Protein AF-A0AAD8CIM0-F1 (afdb_monomer)

Foldseek 3Di:
DADKDFDADLLDGWAFACDQADAPFQPFRWEWGWDDDADDQVVAKDKTWTATDDPNRSRPDTDIKIWHDDPPGHIIIDDDDDPDPRYDTFTDYNVDGDHDDPPPDDPPNDPLLVDAAEDQDLLLALPRFADPPDFADFFQPDAFKYFYQPVHGWDFECDQRDARGSRFGWEKGWPDDADDQNPGFDKTWIATDDDPDSRPFIDIKTWHAYPPGHIMIGDNTGPDTRYDTHIHYDQDQPDDPDDDGDRDRPPPPDDDPDDDDDDDDDDPDPPDDD

Organism: NCBI:txid40147

Radius of gyration: 24.95 Å; Cα contacts (8 Å, |Δi|>4): 609; chains: 1; bounding box: 48×59×65 Å

Nearest PDB structures (foldseek):
  7p6r-assembly2_B  TM=9.379E-01  e=6.256E-15  Homo sapiens
  7p6r-assembly1_A  TM=9.493E-01  e=1.370E-14  Homo sapiens
  7p6t-assembly1_A  TM=8.976E-01  e=8.755E-15  Homo sapiens
  7pfp-assembly1_C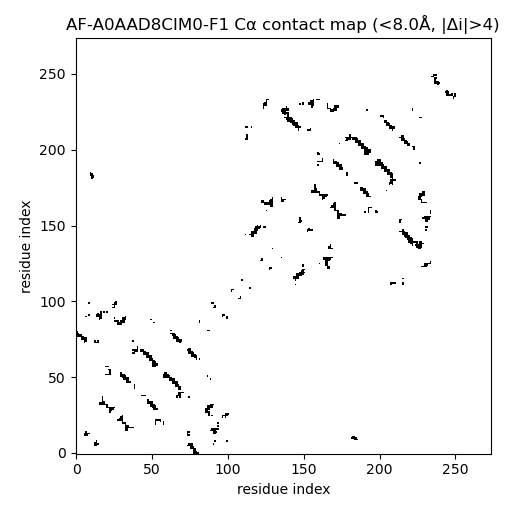  TM=8.134E-01  e=2.015E-13  Homo sapiens
  7q3n-assembly1_U  TM=5.063E-01  e=1.029E-13  Homo sapiens

Secondary structure (DSSP, 8-state):
--S-EE-EETTEE----SS---TT-TTSSEEEEESSPPPPGGG-EEEEEEEEEETTEEEEEEEEEEEEEETTTEEEEEPPPPSSTTEEE--S-TTS------TTS-TT---TTTS-EEE--GGGBTT-BPPTTSPPP--TT-EEEEEEEESEE----SSPPPTTBTTSSEEEEEESPPPPGGG-EEEEEEEEEETTEEEEEEEEEEEEEETTTEEEEEEE--SSSSEEE-BS--------TTT----------SS-------------------

pLDDT: mean 75.52, std 22.25, range [24.67, 98.12]

Mean predicted aligned error: 17.58 Å

Sequence (274 aa):
WSEWMVSLLVNDSVRMPETCVPDYSCGTDATLWITGTHPVETDGIVSRQACAGWNLNCCHSSITVHIKACPGNYHVYKYQGVPWCYHAYCAGTAFHVTDIILCLQSPFCVNPCQQYNVLDEPWRSTDFPIAPSSVPKCDSGLNGWYRFLVNDSVRMPEACVPEYSCGTHAPMWINGTHPLETDGIVSRQSCGKWSSSCCYFTTTVHIKACPGNYHVYKFQGTPGCNLAYCAGTVIQYCCYVAYKCKITFCCCFFSTCGSQFYSGCTDVFLTGIK

Solvent-accessible surface area (backbone atoms only — not comparable to full-atom values): 15820 Å² total; per-residue (Å²): 102,91,57,77,42,68,46,64,55,60,65,42,72,34,47,58,24,61,52,81,54,64,62,66,33,47,85,24,55,21,22,23,21,35,60,57,78,81,63,50,66,89,63,43,76,42,80,35,44,30,20,23,18,50,96,92,34,54,62,70,47,70,45,69,29,37,38,30,30,44,94,87,85,38,55,38,35,35,50,60,75,69,96,46,93,52,48,40,72,40,53,34,50,97,89,58,71,51,70,58,74,78,68,84,84,50,101,81,55,74,55,53,81,82,54,57,45,80,46,52,58,67,45,25,28,52,85,24,67,45,59,96,89,55,84,51,34,58,34,43,78,42,71,49,44,32,30,43,41,52,98,45,88,36,46,61,19,60,54,79,49,62,66,33,14,20,27,6,50,20,18,26,24,33,61,56,79,82,59,50,70,78,62,18,60,36,82,38,48,29,23,17,15,46,89,95,36,57,62,63,42,70,48,72,33,37,36,29,32,31,95,87,86,48,56,30,35,35,42,76,30,42,92,43,77,38,20,23,71,25,30,36,71,74,80,59,74,66,74,55,88,80,94,57,84,56,98,50,88,71,82,78,78,70,90,71,100,62,98,72,92,76,94,81,79,83,84,80,79,82,80,83,79,137

Structure (mmCIF, N/CA/C/O backbone):
data_AF-A0AAD8CIM0-F1
#
_entry.id   AF-A0AAD8CIM0-F1
#
loop_
_atom_site.group_PDB
_atom_site.id
_atom_site.type_symbol
_atom_site.label_atom_id
_atom_site.label_alt_id
_atom_site.label_comp_id
_atom_site.label_asym_id
_atom_site.label_entity_id
_atom_site.label_seq_id
_atom_site.pdbx_PDB_ins_code
_atom_site.Cartn_x
_atom_site.Cartn_y
_atom_site.Cartn_z
_atom_site.occupancy
_atom_site.B_iso_or_equiv
_atom_site.auth_seq_id
_atom_site.auth_comp_id
_atom_site.auth_asym_id
_atom_site.auth_atom_id
_atom_site.pdbx_PDB_model_num
ATOM 1 N N . TRP A 1 1 ? -22.667 11.400 17.114 1.00 49.81 1 TRP A N 1
ATOM 2 C CA . TRP A 1 1 ? -22.018 10.085 17.238 1.00 49.81 1 TRP A CA 1
ATOM 3 C C . TRP A 1 1 ? -22.946 9.172 18.024 1.00 49.81 1 TRP A C 1
ATOM 5 O O . TRP A 1 1 ? -23.109 9.371 19.219 1.00 49.81 1 TRP A O 1
ATOM 15 N N . SER A 1 2 ? -23.665 8.273 17.353 1.00 54.28 2 SER A N 1
ATOM 16 C CA . SER A 1 2 ? -24.662 7.380 17.981 1.00 54.28 2 SER A CA 1
ATOM 17 C C . SER A 1 2 ? -24.424 5.900 17.673 1.00 54.28 2 SER A C 1
ATOM 19 O O . SER A 1 2 ? -25.131 5.046 18.205 1.00 54.28 2 SER A O 1
ATOM 21 N N . GLU A 1 3 ? -23.412 5.600 16.862 1.00 69.50 3 GLU A N 1
ATOM 22 C CA . GLU A 1 3 ? -23.102 4.268 16.348 1.00 69.50 3 GLU A CA 1
ATOM 23 C C . GLU A 1 3 ? -21.803 3.721 16.953 1.00 69.50 3 GLU A C 1
ATOM 25 O O . GLU A 1 3 ? -20.995 4.466 17.515 1.00 69.50 3 GLU A O 1
ATOM 30 N N . TRP A 1 4 ? -21.637 2.402 16.868 1.00 70.69 4 TRP A N 1
ATOM 31 C CA . TRP A 1 4 ? -20.428 1.696 17.285 1.00 70.69 4 TRP A CA 1
ATOM 32 C C . TRP A 1 4 ? -19.425 1.660 16.135 1.00 70.69 4 TRP A C 1
ATOM 34 O O . TRP A 1 4 ? -19.791 1.315 15.015 1.00 70.69 4 TRP A O 1
ATOM 44 N N . MET A 1 5 ? -18.165 1.982 16.411 1.00 68.81 5 MET A N 1
ATOM 45 C CA . MET A 1 5 ? -17.106 2.080 15.406 1.00 68.81 5 MET A CA 1
ATOM 46 C C . MET A 1 5 ? -15.883 1.270 15.824 1.00 68.81 5 MET A C 1
ATOM 48 O O . MET A 1 5 ? -15.561 1.194 17.007 1.00 68.81 5 MET A O 1
ATOM 52 N N . VAL A 1 6 ? -15.180 0.701 14.848 1.00 70.50 6 VAL A N 1
ATOM 53 C CA . VAL A 1 6 ? -13.833 0.147 15.036 1.00 70.50 6 VAL A CA 1
ATOM 54 C C . VAL A 1 6 ? -12.834 1.212 14.601 1.00 70.50 6 VAL A C 1
ATOM 56 O O . VAL A 1 6 ? -12.975 1.778 13.517 1.00 70.50 6 VAL A O 1
ATOM 59 N N . SER A 1 7 ? -11.825 1.476 15.425 1.00 65.62 7 SER A N 1
ATOM 60 C CA . SER A 1 7 ? -10.712 2.342 15.039 1.00 65.62 7 SER A CA 1
ATOM 61 C C . SER A 1 7 ? -9.703 1.522 14.239 1.00 65.62 7 SER A C 1
ATOM 63 O O . SER A 1 7 ? -9.249 0.472 14.690 1.00 65.62 7 SER A O 1
ATOM 65 N N . LEU A 1 8 ? -9.383 1.973 13.027 1.00 54.03 8 LEU A N 1
ATOM 66 C CA . LEU A 1 8 ? -8.511 1.259 12.097 1.00 54.03 8 LEU A CA 1
ATOM 67 C C . LEU A 1 8 ? -7.339 2.154 11.693 1.00 54.03 8 LEU A C 1
ATOM 69 O O . LEU A 1 8 ? -7.549 3.288 11.264 1.00 54.03 8 LEU A O 1
ATOM 73 N N . LEU A 1 9 ? -6.121 1.625 11.769 1.00 52.88 9 LEU A N 1
ATOM 74 C CA . LEU A 1 9 ? -4.936 2.208 11.150 1.00 52.88 9 LEU A CA 1
ATOM 75 C C . LEU A 1 9 ? -4.491 1.225 10.084 1.00 52.88 9 LEU A C 1
ATOM 77 O O . LEU A 1 9 ? -4.158 0.095 10.407 1.00 52.88 9 LEU A O 1
ATOM 81 N N . VAL A 1 10 ? -4.494 1.623 8.810 1.00 53.19 10 VAL A N 1
ATOM 82 C CA . VAL A 1 10 ? -3.937 0.763 7.747 1.00 53.19 10 VAL A CA 1
ATOM 83 C C . VAL A 1 10 ? -4.677 -0.602 7.645 1.00 53.19 10 VAL A C 1
ATOM 85 O O . VAL A 1 10 ? -4.156 -1.549 7.092 1.00 53.19 10 VAL A O 1
ATOM 88 N N . ASN A 1 11 ? -5.946 -0.675 8.073 1.00 45.97 11 ASN A N 1
ATOM 89 C CA . ASN A 1 11 ? -6.793 -1.873 8.287 1.00 45.97 11 ASN A CA 1
ATOM 90 C C . ASN A 1 11 ? -6.407 -2.797 9.459 1.00 45.97 11 ASN A C 1
ATOM 92 O O . ASN A 1 11 ? -7.095 -3.796 9.659 1.00 45.97 11 ASN A O 1
ATOM 96 N N . ASP A 1 12 ? -5.420 -2.442 10.277 1.00 50.75 12 ASP A N 1
ATOM 97 C CA . ASP A 1 12 ? -5.240 -3.056 11.590 1.00 50.75 12 ASP A CA 1
ATOM 98 C C . ASP A 1 12 ? -6.170 -2.387 12.600 1.00 50.75 12 ASP A C 1
ATOM 100 O O . ASP A 1 12 ? -6.306 -1.157 12.630 1.00 50.75 12 ASP A O 1
ATOM 104 N N . SER A 1 13 ? -6.813 -3.185 13.455 1.00 61.34 13 SER A N 1
ATOM 105 C CA . SER A 1 13 ? -7.570 -2.634 14.575 1.00 61.34 13 SER A CA 1
ATOM 106 C C . SER A 1 13 ? -6.620 -1.953 15.547 1.00 61.34 13 SER A C 1
ATOM 108 O O . SER A 1 13 ? -5.798 -2.602 16.197 1.00 61.34 13 SER A O 1
ATOM 110 N N . VAL A 1 14 ? -6.763 -0.641 15.672 1.00 75.12 14 VAL A N 1
ATOM 111 C CA . VAL A 1 14 ? -6.057 0.150 16.671 1.00 75.12 14 VAL A CA 1
ATOM 112 C C . VAL A 1 14 ? -7.003 0.503 17.795 1.00 75.12 14 VAL A C 1
ATOM 114 O O . VAL A 1 14 ? -8.205 0.684 17.614 1.00 75.12 14 VAL A O 1
ATOM 117 N N . ARG A 1 15 ? -6.437 0.602 18.987 1.00 84.38 15 ARG A N 1
ATOM 118 C CA . ARG A 1 15 ? -7.178 0.900 20.202 1.00 84.38 15 ARG A CA 1
ATOM 119 C C . ARG A 1 15 ? -6.839 2.292 20.696 1.00 84.38 15 ARG A C 1
ATOM 121 O O . ARG A 1 15 ? -5.761 2.809 20.401 1.00 84.38 15 ARG A O 1
ATOM 128 N N . MET A 1 16 ? -7.759 2.905 21.433 1.00 86.62 16 MET A N 1
ATOM 129 C CA . MET A 1 16 ? -7.451 4.152 22.126 1.00 86.62 16 MET A CA 1
ATOM 130 C C . MET A 1 16 ? -6.239 3.953 23.053 1.00 86.62 16 MET A C 1
ATOM 132 O O . MET A 1 16 ? -6.042 2.855 23.571 1.00 86.62 16 MET A O 1
ATOM 136 N N . PRO A 1 17 ? -5.412 4.975 23.285 1.00 86.69 17 PRO A N 1
ATOM 137 C CA . PRO A 1 17 ? -4.332 4.860 24.251 1.00 86.69 17 PRO A CA 1
ATOM 138 C C . PRO A 1 17 ? -4.898 4.685 25.670 1.00 86.69 17 PRO A C 1
ATOM 140 O O . PRO A 1 17 ? -5.841 5.368 26.063 1.00 86.69 17 PRO A O 1
ATOM 143 N N . GLU A 1 18 ? -4.315 3.753 26.428 1.00 89.19 18 GLU A N 1
ATOM 144 C CA . GLU A 1 18 ? -4.610 3.494 27.856 1.00 89.19 18 GLU A CA 1
ATOM 145 C C . GLU A 1 18 ? -3.745 4.361 28.787 1.00 89.19 18 GLU A C 1
ATOM 147 O O . GLU A 1 18 ? -3.843 4.285 30.011 1.00 89.19 18 GLU A O 1
ATOM 152 N N . THR A 1 19 ? -2.857 5.163 28.198 1.00 85.50 19 THR A N 1
ATOM 153 C CA . THR A 1 19 ? -1.913 6.043 28.882 1.00 85.50 19 THR A CA 1
ATOM 154 C C . THR A 1 19 ? -2.081 7.468 28.390 1.00 85.50 19 THR A C 1
ATOM 156 O O . THR A 1 19 ? -2.479 7.692 27.248 1.00 85.50 19 THR A O 1
ATOM 159 N N . CYS A 1 20 ? -1.710 8.422 29.241 1.00 84.75 20 CYS A N 1
ATOM 160 C CA . CYS A 1 20 ? -1.706 9.836 28.900 1.00 84.75 20 CYS A CA 1
ATOM 161 C C . CYS A 1 20 ? -0.939 10.102 27.602 1.00 84.75 20 CYS A C 1
ATOM 163 O O . CYS A 1 20 ? 0.189 9.632 27.430 1.00 84.75 20 CYS A O 1
ATOM 165 N N . VAL A 1 21 ? -1.572 10.854 26.704 1.00 80.31 21 VAL A N 1
ATOM 166 C CA . VAL A 1 21 ? -0.981 11.296 25.441 1.00 80.31 21 VAL A CA 1
ATOM 167 C C . VAL A 1 21 ? -0.610 12.773 25.577 1.00 80.31 21 VAL A C 1
ATOM 169 O O . VAL A 1 21 ? -1.430 13.530 26.099 1.00 80.31 21 VAL A O 1
ATOM 172 N N . PRO A 1 22 ? 0.595 13.192 25.148 1.00 75.12 22 PRO A N 1
ATOM 173 C CA . PRO A 1 22 ? 0.985 14.598 25.163 1.00 75.12 22 PRO A CA 1
ATOM 174 C C . PRO A 1 22 ? 0.037 15.488 24.353 1.00 75.12 22 PRO A C 1
ATOM 176 O O . PRO A 1 22 ? -0.514 15.057 23.338 1.00 75.12 22 PRO A O 1
ATOM 179 N N . ASP A 1 23 ? -0.088 16.748 24.771 1.00 73.31 23 ASP A N 1
ATOM 180 C CA . ASP A 1 23 ? -0.780 17.794 24.011 1.00 73.31 23 ASP A CA 1
ATOM 181 C C . ASP A 1 23 ? -0.185 17.912 22.586 1.00 73.31 23 ASP A C 1
ATOM 183 O O . ASP A 1 23 ? 0.981 17.568 22.364 1.00 73.31 23 ASP A O 1
ATOM 187 N N . TYR A 1 24 ? -0.971 18.402 21.621 1.00 71.56 24 TYR A N 1
ATOM 188 C CA . TYR A 1 24 ? -0.575 18.537 20.202 1.00 71.56 24 TYR A CA 1
ATOM 189 C C . TYR A 1 24 ? -0.266 17.215 19.476 1.00 71.56 24 TYR A C 1
ATOM 191 O O . TYR A 1 24 ? 0.561 17.165 18.562 1.00 71.56 24 TYR A O 1
ATOM 199 N N . SER A 1 25 ? -0.931 16.134 19.879 1.00 72.69 25 SER A N 1
ATOM 200 C CA . SER A 1 25 ? -0.815 14.813 19.257 1.00 72.69 25 SER A CA 1
ATOM 201 C C . SER A 1 25 ? -2.062 14.459 18.441 1.00 72.69 25 SER A C 1
ATOM 203 O O . SER A 1 25 ? -3.122 15.057 18.599 1.00 72.69 25 SER A O 1
ATOM 205 N N . CYS A 1 26 ? -1.955 13.454 17.565 1.00 70.94 26 CYS A N 1
ATOM 206 C CA . CYS A 1 26 ? -3.091 12.900 16.811 1.00 70.94 26 CYS A CA 1
ATOM 207 C C . CYS A 1 26 ? -3.882 13.967 16.013 1.00 70.94 26 CYS A C 1
ATOM 209 O O . CYS A 1 26 ? -5.106 13.880 15.898 1.00 70.94 26 CYS A O 1
ATOM 211 N N . GLY A 1 27 ? -3.187 14.989 15.501 1.00 68.25 27 GLY A N 1
ATOM 212 C CA . GLY A 1 27 ? -3.759 16.080 14.711 1.00 68.25 27 GLY A CA 1
ATOM 213 C C . GLY A 1 27 ? -4.645 17.060 15.487 1.00 68.25 27 GLY A C 1
ATOM 214 O O . GLY A 1 27 ? -5.473 17.730 14.870 1.00 68.25 27 GLY A O 1
ATOM 215 N N . THR A 1 28 ? -4.527 17.133 16.818 1.00 69.06 28 THR A N 1
ATOM 216 C CA . THR A 1 28 ? -5.371 17.988 17.668 1.00 69.06 28 THR A CA 1
ATOM 217 C C . THR A 1 28 ? -4.591 18.626 18.819 1.00 69.06 28 THR A C 1
ATOM 219 O O . THR A 1 28 ? -3.577 18.083 19.251 1.00 69.06 28 THR A O 1
ATOM 222 N N . ASP A 1 29 ? -5.076 19.749 19.357 1.00 73.81 29 ASP A N 1
ATOM 223 C CA . ASP A 1 29 ? -4.434 20.415 20.500 1.00 73.81 29 ASP A CA 1
ATOM 224 C C . ASP A 1 29 ? -4.673 19.628 21.798 1.00 73.81 29 ASP A C 1
ATOM 226 O O . ASP A 1 29 ? -3.741 19.402 22.570 1.00 73.81 29 ASP A O 1
ATOM 230 N N . ALA A 1 30 ? -5.910 19.155 22.010 1.00 75.94 30 ALA A N 1
ATOM 231 C CA . ALA A 1 30 ? -6.326 18.409 23.196 1.00 75.94 30 ALA A CA 1
ATOM 232 C C . ALA A 1 30 ? -6.678 16.958 22.838 1.00 75.94 30 ALA A C 1
ATOM 234 O O . ALA A 1 30 ? -7.774 16.634 22.366 1.00 75.94 30 ALA A O 1
ATOM 235 N N . THR A 1 31 ? -5.729 16.057 23.076 1.00 80.00 31 THR A N 1
ATOM 236 C CA . THR A 1 31 ? -5.869 14.644 22.713 1.00 80.00 31 THR A CA 1
ATOM 237 C C . THR A 1 31 ? -6.648 13.858 23.767 1.00 80.00 31 THR A C 1
ATOM 239 O O . THR A 1 31 ? -6.342 13.952 24.957 1.00 80.00 31 THR A O 1
ATOM 242 N N . LEU A 1 32 ? -7.621 13.041 23.339 1.00 85.88 32 LEU A N 1
ATOM 243 C CA . LEU A 1 32 ? -8.367 12.143 24.223 1.00 85.88 32 LEU A CA 1
ATOM 244 C C . LEU A 1 32 ? -7.807 10.713 24.240 1.00 85.88 32 LEU A C 1
ATOM 246 O O . LEU A 1 32 ? -7.661 10.071 23.196 1.00 85.88 32 LEU A O 1
ATOM 250 N N . TRP A 1 33 ? -7.601 10.190 25.450 1.00 88.69 33 TRP A N 1
ATOM 251 C CA . TRP A 1 33 ? -7.155 8.824 25.765 1.00 88.69 33 TRP A CA 1
ATOM 252 C C . TRP A 1 33 ? -8.076 8.189 26.819 1.00 88.69 33 TRP A C 1
ATOM 254 O O . TRP A 1 33 ? -8.755 8.917 27.542 1.00 88.69 33 TRP A O 1
ATOM 264 N N . ILE A 1 34 ? -8.161 6.857 26.916 1.00 92.50 34 ILE A N 1
ATOM 265 C CA . ILE A 1 34 ? -9.070 6.212 27.883 1.00 92.50 34 ILE A CA 1
ATOM 266 C C . ILE A 1 34 ? -8.415 5.999 29.242 1.00 92.50 34 ILE A C 1
ATOM 268 O O . ILE A 1 34 ? -7.280 5.550 29.348 1.00 92.50 34 ILE A O 1
ATOM 272 N N . THR A 1 35 ? -9.179 6.228 30.302 1.00 91.12 35 THR A N 1
ATOM 273 C CA . THR A 1 35 ? -8.770 5.857 31.656 1.00 91.12 35 THR A CA 1
ATOM 274 C C . THR A 1 35 ? -9.050 4.383 31.921 1.00 91.12 35 THR A C 1
ATOM 276 O O . THR A 1 35 ? -10.175 3.900 31.766 1.00 91.12 35 THR A O 1
ATOM 279 N N . GLY A 1 36 ? -8.014 3.669 32.358 1.00 89.31 36 GLY A N 1
ATOM 280 C CA . GLY A 1 36 ? -8.070 2.234 32.613 1.00 89.31 36 GLY A CA 1
ATOM 281 C C . GLY A 1 36 ? -7.819 1.390 31.364 1.00 89.31 36 GLY A C 1
ATOM 282 O O . GLY A 1 36 ? -7.532 1.894 30.282 1.00 89.31 36 GLY A O 1
ATOM 283 N N . THR A 1 37 ? -7.912 0.076 31.536 1.00 91.50 37 THR A N 1
ATOM 284 C CA . THR A 1 37 ? -7.643 -0.883 30.464 1.00 91.50 37 THR A CA 1
ATOM 285 C C . THR A 1 37 ? -8.869 -1.107 29.587 1.00 91.50 37 THR A C 1
ATOM 287 O O . THR A 1 37 ? -10.024 -0.967 30.031 1.00 91.50 37 THR A O 1
ATOM 290 N N . HIS A 1 38 ? -8.607 -1.506 28.344 1.00 91.81 38 HIS A N 1
ATOM 291 C CA . HIS A 1 38 ? -9.627 -2.052 27.460 1.00 91.81 38 HIS A CA 1
ATOM 292 C C . HIS A 1 38 ? -10.279 -3.291 28.094 1.00 91.81 38 HIS A C 1
ATOM 294 O O . HIS A 1 38 ? -9.602 -4.039 28.806 1.00 91.81 38 HIS A O 1
ATOM 300 N N . PRO A 1 39 ? -11.582 -3.512 27.848 1.00 93.31 39 PRO A N 1
ATOM 301 C CA . PRO A 1 39 ? -12.257 -4.728 28.284 1.00 93.31 39 PRO A CA 1
ATOM 302 C C . PRO A 1 39 ? -11.713 -5.962 27.554 1.00 93.31 39 PRO A C 1
ATOM 304 O O . PRO A 1 39 ? -11.189 -5.855 26.438 1.00 93.31 39 PRO A O 1
ATOM 307 N N . VAL A 1 40 ? -11.899 -7.131 28.161 1.00 88.19 40 VAL A N 1
ATOM 308 C CA . VAL A 1 40 ? -11.782 -8.442 27.501 1.00 88.19 40 VAL A CA 1
ATOM 309 C C . VAL A 1 40 ? -13.164 -8.942 27.060 1.00 88.19 40 VAL A C 1
ATOM 311 O O . VAL A 1 40 ? -14.187 -8.380 27.447 1.00 88.19 40 VAL A O 1
ATOM 314 N N . GLU A 1 41 ? -13.230 -9.983 26.223 1.00 83.56 41 GLU A N 1
ATOM 315 C CA . GLU A 1 41 ? -14.492 -10.454 25.610 1.00 83.56 41 GLU A CA 1
ATOM 316 C C . GLU A 1 41 ? -15.592 -10.800 26.632 1.00 83.56 41 GLU A C 1
ATOM 318 O O . GLU A 1 41 ? -16.777 -10.601 26.360 1.00 83.56 41 GLU A O 1
ATOM 323 N N . THR A 1 42 ? -15.213 -11.256 27.829 1.00 90.69 42 THR A N 1
ATOM 324 C CA . THR A 1 42 ? -16.145 -11.602 28.913 1.00 90.69 42 THR A CA 1
ATOM 325 C C . THR A 1 42 ? -16.757 -10.394 29.619 1.00 90.69 42 THR A C 1
ATOM 327 O O . THR A 1 42 ? -17.792 -10.540 30.265 1.00 90.69 42 THR A O 1
ATOM 330 N N . ASP A 1 43 ? -16.157 -9.208 29.498 1.00 90.62 43 ASP A N 1
ATOM 331 C CA . ASP A 1 43 ? -16.604 -8.004 30.212 1.00 90.62 43 ASP A CA 1
ATOM 332 C C . ASP A 1 43 ? -17.836 -7.358 29.558 1.00 90.62 43 ASP A C 1
ATOM 334 O O . ASP A 1 43 ? -18.504 -6.511 30.153 1.00 90.62 43 ASP A O 1
ATOM 338 N N . GLY A 1 44 ? -18.152 -7.740 28.317 1.00 90.19 44 GLY A N 1
ATOM 339 C CA . GLY A 1 44 ? -19.257 -7.163 27.562 1.00 90.19 44 GLY A CA 1
ATOM 340 C C . GLY A 1 44 ? -19.023 -5.690 27.210 1.00 90.19 44 GLY A C 1
ATOM 341 O O . GLY A 1 44 ? -17.984 -5.326 26.658 1.00 90.19 44 GLY A O 1
ATOM 342 N N . ILE A 1 45 ? -20.030 -4.845 27.450 1.00 91.56 45 ILE A N 1
ATOM 343 C CA . ILE A 1 45 ? -19.951 -3.399 27.198 1.00 91.56 45 ILE A CA 1
ATOM 344 C C . ILE A 1 45 ? -19.506 -2.693 28.480 1.00 91.56 45 ILE A C 1
ATOM 346 O O . ILE A 1 45 ? -20.226 -2.706 29.477 1.00 91.56 45 ILE A O 1
ATOM 350 N N . VAL A 1 46 ? -18.365 -2.010 28.420 1.00 94.56 46 VAL A N 1
ATOM 351 C CA . VAL A 1 46 ? -17.788 -1.253 29.536 1.00 94.56 46 VAL A CA 1
ATOM 352 C C . VAL A 1 46 ? -17.769 0.237 29.214 1.00 94.56 46 VAL A C 1
ATOM 354 O O . VAL A 1 46 ? -17.401 0.647 28.116 1.00 94.56 46 VAL A O 1
ATOM 357 N N . SER A 1 47 ? -18.138 1.066 30.188 1.00 95.00 47 SER A N 1
ATOM 358 C CA . SER A 1 47 ? -18.015 2.524 30.097 1.00 95.00 47 SER A CA 1
ATOM 359 C C . SER A 1 47 ? -16.681 2.980 30.688 1.00 95.00 47 SER A C 1
ATOM 361 O O . SER A 1 47 ? -16.344 2.609 31.815 1.00 95.00 47 SER A O 1
ATOM 363 N N . ARG A 1 48 ? -15.933 3.804 29.954 1.00 94.19 48 ARG A N 1
ATOM 364 C CA . ARG A 1 48 ? -14.683 4.442 30.402 1.00 94.19 48 ARG A CA 1
ATOM 365 C C . ARG A 1 48 ? -14.764 5.955 30.224 1.00 94.19 48 ARG A C 1
ATOM 367 O O . ARG A 1 48 ? -15.572 6.444 29.438 1.00 94.19 48 ARG A O 1
ATOM 374 N N . GLN A 1 49 ? -13.917 6.691 30.941 1.00 94.06 49 GLN A N 1
ATOM 375 C CA . GLN A 1 49 ? -13.731 8.119 30.685 1.00 94.06 49 GLN A CA 1
ATOM 376 C C . GLN A 1 49 ? -12.603 8.303 29.677 1.00 94.06 49 GLN A C 1
ATOM 378 O O . GLN A 1 49 ? -11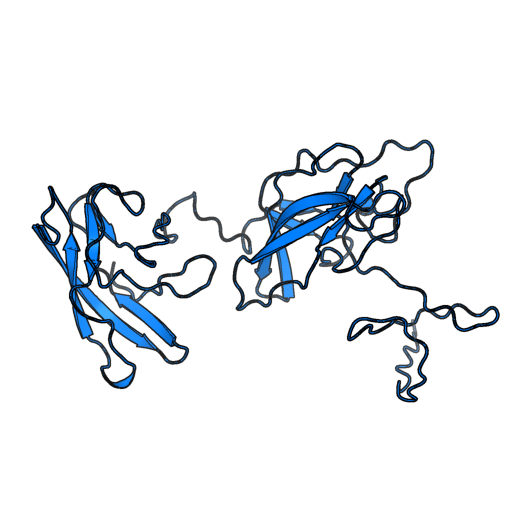.492 7.830 29.915 1.00 94.06 49 GLN A O 1
ATOM 383 N N . ALA A 1 50 ? -12.893 8.983 28.572 1.00 91.56 50 ALA A N 1
ATOM 384 C CA . ALA A 1 50 ? -11.901 9.510 27.655 1.00 91.56 50 ALA A CA 1
ATOM 385 C C . ALA A 1 50 ? -11.469 10.895 28.155 1.00 91.56 50 ALA A C 1
ATOM 387 O O . ALA A 1 50 ? -12.272 11.827 28.164 1.00 91.56 50 ALA A O 1
ATOM 388 N N . CYS A 1 51 ? -10.232 11.000 28.620 1.00 91.06 51 CYS A N 1
ATOM 389 C CA . CYS A 1 51 ? -9.656 12.188 29.234 1.00 91.06 51 CYS A CA 1
ATOM 390 C C . CYS A 1 51 ? -8.911 13.031 28.207 1.00 91.06 51 CYS A C 1
ATOM 392 O O . CYS A 1 51 ? -8.083 12.498 27.474 1.00 91.06 51 CYS A O 1
ATOM 394 N N . ALA A 1 52 ? -9.176 14.334 28.199 1.00 86.00 52 ALA A N 1
ATOM 395 C CA . ALA A 1 52 ? -8.439 15.312 27.414 1.00 86.00 52 ALA A CA 1
ATOM 396 C C . ALA A 1 52 ? -7.287 15.913 28.231 1.00 86.00 52 ALA A C 1
ATOM 398 O O . ALA A 1 52 ? -7.500 16.372 29.363 1.00 86.00 52 ALA A O 1
ATOM 399 N N . GLY A 1 53 ? -6.090 15.915 27.640 1.00 79.44 53 GLY A N 1
ATOM 400 C CA . GLY A 1 53 ? -4.906 16.583 28.181 1.00 79.44 53 GLY A CA 1
ATOM 401 C C . GLY A 1 53 ? -4.955 18.107 28.016 1.00 79.44 53 GLY A C 1
ATOM 402 O O . GLY A 1 53 ? -5.523 18.602 27.041 1.00 79.44 53 GLY A O 1
ATOM 403 N N . TRP A 1 54 ? -4.412 18.848 28.991 1.00 75.44 54 TRP A N 1
ATOM 404 C CA . TRP A 1 54 ? -4.125 20.283 28.863 1.00 75.44 54 TRP A CA 1
ATOM 405 C C . TRP A 1 54 ? -3.052 20.745 29.859 1.00 75.44 54 TRP A C 1
ATOM 407 O O . TRP A 1 54 ? -3.199 20.514 31.062 1.00 75.44 54 TRP A O 1
ATOM 417 N N . ASN A 1 55 ? -2.021 21.470 29.409 1.00 71.81 55 ASN A N 1
ATOM 418 C CA . ASN A 1 55 ? -1.001 22.094 30.274 1.00 71.81 55 ASN A CA 1
ATOM 419 C C . ASN A 1 55 ? -0.402 21.105 31.295 1.00 71.81 55 ASN A C 1
ATOM 421 O O . ASN A 1 55 ? -0.376 21.379 32.496 1.00 71.81 55 ASN A O 1
ATOM 425 N N . LEU A 1 56 ? 0.054 19.937 30.825 1.00 67.94 56 LEU A N 1
ATOM 426 C CA . LEU A 1 56 ? 0.609 18.842 31.647 1.00 67.94 56 LEU A CA 1
ATOM 427 C C . LEU A 1 56 ? -0.401 18.140 32.574 1.00 67.94 56 LEU A C 1
ATOM 429 O O . LEU A 1 56 ? -0.037 17.182 33.259 1.00 67.94 56 LEU A O 1
ATOM 433 N N . ASN A 1 57 ? -1.670 18.555 32.588 1.00 81.75 57 ASN A N 1
ATOM 434 C CA . ASN A 1 57 ? -2.736 17.787 33.215 1.00 81.75 57 ASN A CA 1
ATOM 435 C C . ASN A 1 57 ? -3.288 16.770 32.211 1.00 81.75 57 ASN A C 1
ATOM 437 O O . ASN A 1 57 ? -4.003 17.129 31.283 1.00 81.75 57 ASN A O 1
ATOM 441 N N . CYS A 1 58 ? -2.999 15.492 32.445 1.00 83.44 58 CYS A N 1
ATOM 442 C CA . CYS A 1 58 ? -3.440 14.382 31.601 1.00 83.44 58 CYS A CA 1
ATOM 443 C C . CYS A 1 58 ? -4.963 14.179 31.539 1.00 83.44 58 CYS A C 1
ATOM 445 O O . CYS A 1 58 ? -5.443 13.489 30.643 1.00 83.44 58 CYS A O 1
ATOM 447 N N . CYS A 1 59 ? -5.731 14.716 32.486 1.00 87.88 59 CYS A N 1
ATOM 448 C CA . CYS A 1 59 ? -7.189 14.653 32.454 1.00 87.88 59 CYS A CA 1
ATOM 449 C C . CYS A 1 59 ? -7.777 15.950 33.007 1.00 87.88 59 CYS A C 1
ATOM 451 O O . CYS A 1 59 ? -8.243 16.019 34.145 1.00 87.88 59 CYS A O 1
ATOM 453 N N . HIS A 1 60 ? -7.733 16.999 32.191 1.00 85.75 60 HIS A N 1
ATOM 454 C CA . HIS A 1 60 ? -8.360 18.272 32.529 1.00 85.75 60 HIS A CA 1
ATOM 455 C C . HIS A 1 60 ? -9.884 18.213 32.365 1.00 85.75 60 HIS A C 1
ATOM 457 O O . HIS A 1 60 ? -10.634 18.755 33.174 1.00 85.75 60 HIS A O 1
ATOM 463 N N . SER A 1 61 ? -10.351 17.527 31.323 1.00 86.31 61 SER A N 1
ATOM 464 C CA . SER A 1 61 ? -11.770 17.258 31.095 1.00 86.31 61 SER A CA 1
ATOM 465 C C . SER A 1 61 ? -11.964 15.820 30.630 1.00 86.31 61 SER A C 1
ATOM 467 O O . SER A 1 61 ? -11.010 15.174 30.194 1.00 86.31 61 SER A O 1
ATOM 469 N N . SER A 1 62 ? -13.181 15.289 30.756 1.00 89.75 62 SER A N 1
ATOM 470 C CA . SER A 1 62 ? -13.463 13.921 30.329 1.00 89.75 62 SER A CA 1
ATOM 471 C C . SER A 1 62 ? -14.844 13.758 29.716 1.00 89.75 62 SER A C 1
ATOM 473 O O . SER A 1 62 ? -15.774 14.513 30.002 1.00 89.75 62 SER A O 1
ATOM 475 N N . ILE A 1 63 ? -14.944 12.763 28.841 1.00 89.06 63 ILE A N 1
ATOM 476 C CA . ILE A 1 63 ? -16.160 12.388 28.129 1.00 89.06 63 ILE A CA 1
ATOM 477 C C . ILE A 1 63 ? -16.332 10.880 28.261 1.00 89.06 63 ILE A C 1
ATOM 479 O O . ILE A 1 63 ? -15.381 10.118 28.085 1.00 89.06 63 ILE A O 1
ATOM 483 N N . THR A 1 64 ? -17.550 10.424 28.538 1.00 91.25 64 THR A N 1
ATOM 484 C CA . THR A 1 64 ? -17.809 8.987 28.660 1.00 91.25 64 THR A CA 1
ATOM 485 C C . THR A 1 64 ? -17.825 8.324 27.285 1.00 91.25 64 THR A C 1
ATOM 487 O O . THR A 1 64 ? -18.510 8.774 26.369 1.00 91.25 64 THR A O 1
ATOM 490 N N . VAL A 1 65 ? -17.098 7.220 27.153 1.00 90.94 65 VAL A N 1
ATOM 491 C CA . VAL A 1 65 ? -17.086 6.358 25.967 1.00 90.94 65 VAL A CA 1
ATOM 492 C C . VAL A 1 65 ? -17.493 4.945 26.363 1.00 90.94 65 VAL A C 1
ATOM 494 O O . VAL A 1 65 ? -17.168 4.486 27.459 1.00 90.94 65 VAL A O 1
ATOM 497 N N . HIS A 1 66 ? -18.198 4.241 25.479 1.00 88.31 66 HIS A N 1
ATOM 498 C CA . HIS A 1 66 ? -18.494 2.821 25.685 1.00 88.31 66 HIS A CA 1
ATOM 499 C C . HIS A 1 66 ? -17.598 1.971 24.796 1.00 88.31 66 HIS A C 1
ATOM 501 O O . HIS A 1 66 ? -17.404 2.303 23.630 1.00 88.31 66 HIS A O 1
ATOM 507 N N . ILE A 1 67 ? -17.066 0.886 25.343 1.00 92.31 67 ILE A N 1
ATOM 508 C CA . ILE A 1 67 ? -16.083 0.017 24.700 1.00 92.31 67 ILE A CA 1
ATOM 509 C C . ILE A 1 67 ? -16.555 -1.425 24.850 1.00 92.31 67 ILE A C 1
ATOM 511 O O . ILE A 1 67 ? -17.024 -1.816 25.919 1.00 92.31 67 ILE A O 1
ATOM 515 N N . LYS A 1 68 ? -16.418 -2.223 23.797 1.00 86.88 68 LYS A N 1
ATOM 516 C CA . LYS A 1 68 ? -16.658 -3.667 23.837 1.00 86.88 68 LYS A CA 1
ATOM 517 C C . LYS A 1 68 ? -15.537 -4.392 23.101 1.00 86.88 68 LYS A C 1
ATOM 519 O O . LYS A 1 68 ? -15.131 -3.958 22.025 1.00 86.88 68 LYS A O 1
ATOM 524 N N . ALA A 1 69 ? -15.053 -5.482 23.686 1.00 83.50 69 ALA A N 1
ATOM 525 C CA . ALA A 1 69 ? -14.137 -6.403 23.024 1.00 83.50 69 ALA A CA 1
ATOM 526 C C . ALA A 1 69 ? -14.912 -7.389 22.142 1.00 83.50 69 ALA A C 1
ATOM 528 O O . ALA A 1 69 ? -15.998 -7.850 22.512 1.00 83.50 69 ALA A O 1
ATOM 529 N N . CYS A 1 70 ? -14.356 -7.693 20.974 1.00 71.12 70 CYS A N 1
ATOM 530 C CA . CYS A 1 70 ? -14.953 -8.579 19.986 1.00 71.12 70 CYS A CA 1
ATOM 531 C C . CYS A 1 70 ? -14.029 -9.769 19.673 1.00 71.12 70 CYS A C 1
ATOM 533 O O . CYS A 1 70 ? -12.805 -9.599 19.676 1.00 71.12 70 CYS A O 1
ATOM 535 N N . PRO A 1 71 ? -14.607 -10.938 19.326 1.00 71.06 71 PRO A N 1
ATOM 536 C CA . PRO A 1 71 ? -13.849 -12.075 18.814 1.00 71.06 71 PRO A CA 1
ATOM 537 C C . PRO A 1 71 ? -13.004 -11.671 17.609 1.00 71.06 71 PRO A C 1
ATOM 539 O O . PRO A 1 71 ? -13.517 -11.046 16.684 1.00 71.06 71 PRO A O 1
ATOM 542 N N . GLY A 1 72 ? -11.722 -12.035 17.610 1.00 63.56 72 GLY A N 1
ATOM 543 C CA . GLY A 1 72 ? -10.763 -11.581 16.594 1.00 63.56 72 GLY A CA 1
ATOM 544 C C . GLY A 1 72 ? -9.832 -10.460 17.062 1.00 63.56 72 GLY A C 1
ATOM 545 O O . GLY A 1 72 ? -9.189 -9.832 16.228 1.00 63.56 72 GLY A O 1
ATOM 546 N N . ASN A 1 73 ? -9.730 -10.237 18.380 1.00 72.00 73 ASN A N 1
ATOM 547 C CA . ASN A 1 73 ? -8.752 -9.344 19.015 1.00 72.00 73 ASN A CA 1
ATOM 548 C C . ASN A 1 73 ? -8.873 -7.864 18.596 1.00 72.00 73 ASN A C 1
ATOM 550 O O . ASN A 1 73 ? -7.870 -7.193 18.358 1.00 72.00 73 ASN A O 1
ATOM 554 N N . TYR A 1 74 ? -10.104 -7.347 18.529 1.00 77.62 74 TYR A N 1
ATOM 555 C CA . TYR A 1 74 ? -10.372 -5.930 18.263 1.00 77.62 74 TYR A CA 1
ATOM 556 C C . TYR A 1 74 ? -11.434 -5.352 19.206 1.00 77.62 74 TYR A C 1
ATOM 558 O O . TYR A 1 74 ? -12.209 -6.079 19.836 1.00 77.62 74 TYR A O 1
ATOM 566 N N . HIS A 1 75 ? -11.492 -4.020 19.281 1.00 81.38 75 HIS A N 1
ATOM 567 C CA . HIS A 1 75 ? -12.445 -3.284 20.114 1.00 81.38 75 HIS A CA 1
ATOM 568 C C . HIS A 1 75 ? -13.353 -2.396 19.269 1.00 81.38 75 HIS A C 1
ATOM 570 O O . HIS A 1 75 ? -12.921 -1.776 18.296 1.00 81.38 75 HIS A O 1
ATOM 576 N N . VAL A 1 76 ? -14.618 -2.311 19.675 1.00 81.75 76 VAL A N 1
ATOM 577 C CA . VAL A 1 76 ? -15.584 -1.341 19.151 1.00 81.75 76 VAL A CA 1
ATOM 578 C C . VAL A 1 76 ? -15.860 -0.267 20.195 1.00 81.75 76 VAL A C 1
ATOM 580 O O . VAL A 1 76 ? -15.961 -0.557 21.389 1.00 81.75 76 VAL A O 1
ATOM 583 N N . TYR A 1 77 ? -16.029 0.968 19.735 1.00 83.75 77 TYR A N 1
ATOM 584 C CA . TYR A 1 77 ? -16.241 2.148 20.560 1.00 83.75 77 TYR A CA 1
ATOM 585 C C . TYR A 1 77 ? -17.528 2.860 20.167 1.00 83.75 77 TYR A C 1
ATOM 587 O O . TYR A 1 77 ? -17.808 3.070 18.989 1.00 83.75 77 TYR A O 1
ATOM 595 N N . LYS A 1 78 ? -18.288 3.300 21.162 1.00 82.56 78 LYS A N 1
ATOM 596 C CA . LYS A 1 78 ? -19.383 4.250 20.991 1.00 82.56 78 LYS A CA 1
ATOM 597 C C . LYS A 1 78 ? -18.935 5.592 21.554 1.00 82.56 78 LYS A C 1
ATOM 599 O O . LYS A 1 78 ? -18.980 5.804 22.769 1.00 82.56 78 LYS A O 1
ATOM 604 N N . TYR A 1 79 ? -18.458 6.463 20.668 1.00 83.56 79 TYR A N 1
ATOM 605 C CA . TYR A 1 79 ? -17.997 7.803 21.029 1.00 83.56 79 TYR A CA 1
ATOM 606 C C . TYR A 1 79 ? -19.160 8.763 21.256 1.00 83.56 79 TYR A C 1
ATOM 608 O O . TYR A 1 79 ? -20.237 8.618 20.674 1.00 83.56 79 TYR A O 1
ATOM 616 N N . GLN A 1 80 ? -18.911 9.772 22.084 1.00 81.88 80 GLN A N 1
ATOM 617 C CA . GLN A 1 80 ? -19.805 10.908 22.258 1.00 81.88 80 GLN A CA 1
ATOM 618 C C . GLN A 1 80 ? -19.268 12.105 21.468 1.00 81.88 80 GLN A C 1
ATOM 620 O O . GLN A 1 80 ? -18.097 12.161 21.103 1.00 81.88 80 GLN A O 1
ATOM 625 N N . GLY A 1 81 ? -20.145 13.057 21.149 1.00 74.06 81 GLY A N 1
ATOM 626 C CA . GLY A 1 81 ? -19.706 14.300 20.520 1.00 74.06 81 GLY A CA 1
ATOM 627 C C . GLY A 1 81 ? -18.806 15.083 21.468 1.00 74.06 81 GLY A C 1
ATOM 628 O O . GLY A 1 81 ? -19.185 15.325 22.612 1.00 74.06 81 GLY A O 1
ATOM 629 N N . VAL A 1 82 ? -17.630 15.479 20.985 1.00 70.75 82 VAL A N 1
ATOM 630 C CA . VAL A 1 82 ? -16.741 16.381 21.718 1.00 70.75 82 VAL A CA 1
ATOM 631 C C . VAL A 1 82 ? -17.322 17.806 21.687 1.00 70.75 82 VAL A C 1
ATOM 633 O O . VAL A 1 82 ? -17.716 18.266 20.615 1.00 70.75 82 VAL A O 1
ATOM 636 N N . PRO A 1 83 ? -17.411 18.522 22.827 1.00 66.44 83 PRO A N 1
ATOM 637 C CA . PRO A 1 83 ? -17.985 19.874 22.866 1.00 66.44 83 PRO A CA 1
ATOM 638 C C . PRO A 1 83 ? -17.127 20.949 22.184 1.00 66.44 83 PRO A C 1
ATOM 640 O O . PRO A 1 83 ? -17.607 22.045 21.911 1.00 66.44 83 PRO A O 1
ATOM 643 N N . TRP A 1 84 ? -15.851 20.653 21.939 1.00 73.50 84 TRP A N 1
ATOM 644 C CA . TRP A 1 84 ? -14.834 21.622 21.546 1.00 73.50 84 TRP A CA 1
ATOM 645 C C . TRP A 1 84 ? -14.143 21.177 20.255 1.00 73.50 84 TRP A C 1
ATOM 647 O O . TRP A 1 84 ? -13.823 20.002 20.098 1.00 73.50 84 TRP A O 1
ATOM 657 N N . CYS A 1 85 ? -13.879 22.117 19.345 1.00 66.81 85 CYS A N 1
ATOM 658 C CA . CYS A 1 85 ? -13.319 21.824 18.020 1.00 66.81 85 CYS A CA 1
ATOM 659 C C . CYS A 1 85 ? -11.845 21.387 18.033 1.00 66.81 85 CYS A C 1
ATOM 661 O O . CYS A 1 85 ? -11.400 20.739 17.094 1.00 66.81 85 CYS A O 1
ATOM 663 N N . TYR A 1 86 ? -11.107 21.718 19.091 1.00 69.69 86 TYR A N 1
ATOM 664 C CA . TYR A 1 86 ? -9.692 21.379 19.271 1.00 69.69 86 TYR A CA 1
ATOM 665 C C . TYR A 1 86 ? -9.483 20.091 20.088 1.00 69.69 86 TYR A C 1
ATOM 667 O O . TYR A 1 86 ? -8.400 19.864 20.614 1.00 69.69 86 TYR A O 1
ATOM 675 N N . HIS A 1 87 ? -10.533 19.278 20.238 1.00 73.88 87 HIS A N 1
ATOM 676 C CA . HIS A 1 87 ? -10.498 17.996 20.935 1.00 73.88 87 HIS A CA 1
ATOM 677 C C . HIS A 1 87 ? -10.710 16.843 19.950 1.00 73.88 87 HIS A C 1
ATOM 679 O O . HIS A 1 87 ? -11.659 16.875 19.165 1.00 73.88 87 HIS A O 1
ATOM 685 N N . ALA A 1 88 ? -9.896 15.788 20.031 1.00 79.88 88 ALA A N 1
ATOM 686 C CA . ALA A 1 88 ? -10.084 14.585 19.216 1.00 79.88 88 ALA A CA 1
ATOM 687 C C . ALA A 1 88 ? -9.699 13.293 19.950 1.00 79.88 88 ALA A C 1
ATOM 689 O O . ALA A 1 88 ? -8.765 13.256 20.750 1.00 79.88 88 ALA A O 1
ATOM 690 N N . TYR A 1 89 ? -10.429 12.212 19.659 1.00 83.38 89 TYR A N 1
ATOM 691 C CA . TYR A 1 89 ? -10.088 10.866 20.119 1.00 83.38 89 TYR A CA 1
ATOM 692 C C . TYR A 1 89 ? -8.848 10.357 19.395 1.00 83.38 89 TYR A C 1
ATOM 694 O O . TYR A 1 89 ? -8.816 10.354 18.168 1.00 83.38 89 TYR A O 1
ATOM 702 N N . CYS A 1 90 ? -7.862 9.878 20.150 1.00 78.38 90 CYS A N 1
ATOM 703 C CA . CYS A 1 90 ? -6.694 9.233 19.570 1.00 78.38 90 CYS A CA 1
ATOM 704 C C . CYS A 1 90 ? -6.844 7.712 19.550 1.00 78.38 90 CYS A C 1
ATOM 706 O O . CYS A 1 90 ? -7.480 7.130 20.430 1.00 78.38 90 CYS A O 1
ATOM 708 N N . ALA A 1 91 ? -6.220 7.058 18.575 1.00 77.62 91 ALA A N 1
ATOM 709 C CA . ALA A 1 91 ? -6.067 5.610 18.537 1.00 77.62 91 ALA A CA 1
ATOM 710 C C . ALA A 1 91 ? -4.673 5.246 18.007 1.00 77.62 91 ALA A C 1
ATOM 712 O O . ALA A 1 91 ? -4.180 5.877 17.076 1.00 77.62 91 ALA A O 1
ATOM 713 N N . GLY A 1 92 ? -4.031 4.253 18.624 1.00 69.44 92 GLY A N 1
ATOM 714 C CA . GLY A 1 92 ? -2.638 3.879 18.363 1.00 69.44 92 GLY A CA 1
ATOM 715 C C . GLY A 1 92 ? -1.842 3.636 19.649 1.00 69.44 92 GLY A C 1
ATOM 716 O O . GLY A 1 92 ? -2.361 3.756 20.759 1.00 69.44 92 GLY A O 1
ATOM 717 N N . THR A 1 93 ? -0.567 3.263 19.512 1.00 56.28 93 THR A N 1
ATOM 718 C CA . THR A 1 93 ? 0.347 3.104 20.654 1.00 56.28 93 THR A CA 1
ATOM 719 C C . THR A 1 93 ? 1.106 4.403 20.922 1.00 56.28 93 THR A C 1
ATOM 721 O O . THR A 1 93 ? 1.404 5.158 20.001 1.00 56.28 93 THR A O 1
ATOM 724 N N . ALA A 1 94 ? 1.472 4.652 22.185 1.00 46.44 94 ALA A N 1
ATOM 725 C CA . ALA A 1 94 ? 2.154 5.876 22.625 1.00 46.44 94 ALA A CA 1
ATOM 726 C C . ALA A 1 94 ? 3.518 6.153 21.940 1.00 46.44 94 ALA A C 1
ATOM 728 O O . ALA A 1 94 ? 4.039 7.255 22.055 1.00 46.44 94 ALA A O 1
ATOM 729 N N . PHE A 1 95 ? 4.084 5.173 21.220 1.00 39.91 95 PHE A N 1
ATOM 730 C CA . PHE A 1 95 ? 5.334 5.284 20.449 1.00 39.91 95 PHE A CA 1
ATOM 731 C C . PHE A 1 95 ? 5.126 5.417 18.927 1.00 39.91 95 PHE A C 1
ATOM 733 O O . PHE A 1 95 ? 6.070 5.724 18.205 1.00 39.91 95 PHE A O 1
ATOM 740 N N . HIS A 1 96 ? 3.898 5.218 18.439 1.00 45.44 96 HIS A N 1
ATOM 741 C CA . HIS A 1 96 ? 3.502 5.341 17.032 1.00 45.44 96 HIS A CA 1
ATOM 742 C C . HIS A 1 96 ? 2.198 6.133 16.927 1.00 45.44 96 HIS A C 1
ATOM 744 O O . HIS A 1 96 ? 1.202 5.683 16.357 1.00 45.44 96 HIS A O 1
ATOM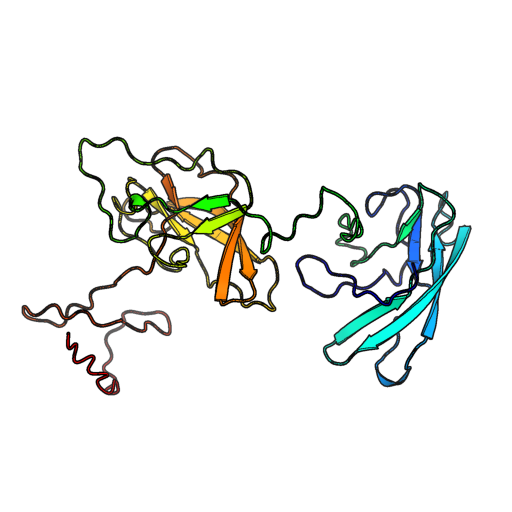 750 N N . VAL A 1 97 ? 2.199 7.320 17.526 1.00 41.00 97 VAL A N 1
ATOM 751 C CA . VAL A 1 97 ? 1.077 8.246 17.444 1.00 41.00 97 VAL A CA 1
ATOM 752 C C . VAL A 1 97 ? 1.092 8.862 16.046 1.00 41.00 97 VAL A C 1
ATOM 754 O O . VAL A 1 97 ? 1.933 9.701 15.740 1.00 41.00 97 VAL A O 1
ATOM 757 N N . THR A 1 98 ? 0.213 8.382 15.169 1.00 46.31 98 THR A N 1
ATOM 758 C CA . THR A 1 98 ? 0.020 8.932 13.821 1.00 46.31 98 THR A CA 1
ATOM 759 C C . THR A 1 98 ? -1.414 9.417 13.686 1.00 46.31 98 THR A C 1
ATOM 761 O O . THR A 1 98 ? -2.324 8.858 14.298 1.00 46.31 98 THR A O 1
ATOM 764 N N . ASP A 1 99 ? -1.598 10.506 12.945 1.00 35.69 99 ASP A N 1
ATOM 765 C CA . ASP A 1 99 ? -2.871 11.214 12.826 1.00 35.69 99 ASP A CA 1
ATOM 766 C C . ASP A 1 99 ? -3.978 10.289 12.293 1.00 35.69 99 ASP A C 1
ATOM 768 O O . ASP A 1 99 ? -3.926 9.833 11.150 1.00 35.69 99 ASP A O 1
ATOM 772 N N . ILE A 1 100 ? -5.010 10.027 13.104 1.00 47.03 100 ILE A N 1
ATOM 773 C CA . ILE A 1 100 ? -6.251 9.394 12.642 1.00 47.03 100 ILE A CA 1
ATOM 774 C C . ILE A 1 100 ? -7.359 10.438 12.700 1.00 47.03 100 ILE A C 1
ATOM 776 O O . ILE A 1 100 ? -7.965 10.697 13.737 1.00 47.03 100 ILE A O 1
ATOM 780 N N . ILE A 1 101 ? -7.643 11.014 11.535 1.00 43.72 101 ILE A N 1
ATOM 781 C CA . ILE A 1 101 ? -8.889 11.724 11.268 1.00 43.72 101 ILE A CA 1
ATOM 782 C C . ILE A 1 101 ? -9.956 10.666 10.977 1.00 43.72 101 ILE A C 1
ATOM 784 O O . ILE A 1 101 ? -9.783 9.800 10.123 1.00 43.72 101 ILE A O 1
ATOM 788 N N . LEU A 1 102 ? -11.072 10.742 11.700 1.00 42.69 102 LEU A N 1
ATOM 789 C CA . LEU A 1 102 ? -12.240 9.875 11.545 1.00 42.69 102 LEU A CA 1
ATOM 790 C C . LEU A 1 102 ? -12.772 9.943 10.098 1.00 42.69 102 LEU A C 1
ATOM 792 O O . LEU A 1 102 ? -13.407 10.914 9.686 1.00 42.69 102 LEU A O 1
ATOM 796 N N . CYS A 1 103 ? -12.504 8.898 9.315 1.00 43.28 103 CYS A N 1
ATOM 797 C CA . CYS A 1 103 ? -12.789 8.809 7.880 1.00 43.28 103 CYS A CA 1
ATOM 798 C C . CYS A 1 103 ? -14.259 8.505 7.538 1.00 43.28 103 CYS A C 1
ATOM 800 O O . CYS A 1 103 ? -14.525 7.647 6.699 1.00 43.28 103 CYS A O 1
ATOM 802 N N . LEU A 1 104 ? -15.230 9.173 8.163 1.00 39.69 104 LEU A N 1
ATOM 803 C CA . LEU A 1 104 ? -16.636 8.998 7.768 1.00 39.69 104 LEU A CA 1
ATOM 804 C C . LEU A 1 104 ? -17.303 10.250 7.194 1.00 39.69 104 LEU A C 1
ATOM 806 O O . LEU A 1 104 ? -18.351 10.106 6.575 1.00 39.69 104 LEU A O 1
ATOM 810 N N . GLN A 1 105 ? -16.705 11.446 7.293 1.00 36.34 105 GLN A N 1
ATOM 811 C CA . GLN A 1 105 ? -17.264 12.666 6.673 1.00 36.34 105 GLN A CA 1
ATOM 812 C C . GLN A 1 105 ? -16.208 13.695 6.212 1.00 36.34 105 GLN A C 1
ATOM 814 O O . GLN A 1 105 ? -16.492 14.888 6.156 1.00 36.34 105 GLN A O 1
ATOM 819 N N . SER A 1 106 ? -14.988 13.264 5.868 1.00 34.28 106 SER A N 1
ATOM 820 C CA . SER A 1 106 ? -13.954 14.159 5.322 1.00 34.28 106 SER A CA 1
ATOM 821 C C . SER A 1 106 ? -13.659 13.829 3.852 1.00 34.28 106 SER A C 1
ATOM 823 O O . SER A 1 106 ? -13.385 12.663 3.558 1.00 34.28 106 SER A O 1
ATOM 825 N N . PRO A 1 107 ? -13.628 14.816 2.931 1.00 38.09 107 PRO A N 1
ATOM 826 C CA . PRO A 1 107 ? -13.239 14.612 1.528 1.00 38.09 107 PRO A CA 1
ATOM 827 C C . PRO A 1 107 ? -11.767 14.184 1.339 1.00 38.09 107 PRO A C 1
ATOM 829 O O . PRO A 1 107 ? -11.309 14.038 0.209 1.00 38.09 107 PRO A O 1
ATOM 832 N N . PHE A 1 108 ? -11.024 13.955 2.428 1.00 38.19 108 PHE A N 1
ATOM 833 C CA . PHE A 1 108 ? -9.601 13.605 2.424 1.00 38.19 108 PHE A CA 1
ATOM 834 C C . PHE A 1 108 ? -9.2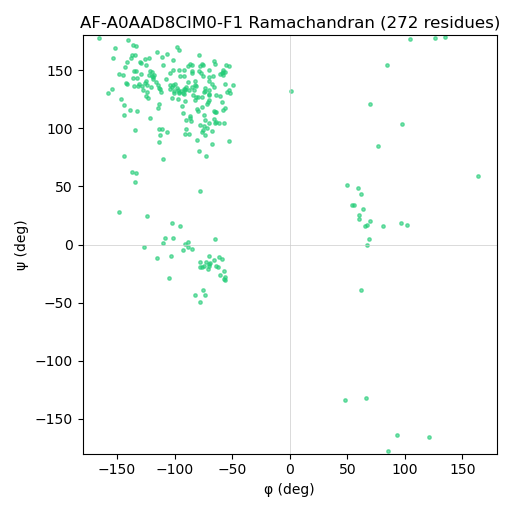93 12.156 2.840 1.00 38.19 108 PHE A C 1
ATOM 836 O O . PHE A 1 108 ? -8.133 11.753 2.834 1.00 38.19 108 PHE A O 1
ATOM 843 N N . CYS A 1 109 ? -10.308 11.344 3.143 1.00 47.81 109 CYS A N 1
ATOM 844 C CA . CYS A 1 109 ? -10.150 9.922 3.455 1.00 47.81 109 CYS A CA 1
ATOM 845 C C . CYS A 1 109 ? -10.716 9.043 2.341 1.00 47.81 109 CYS A C 1
ATOM 847 O O . CYS A 1 109 ? -11.789 8.451 2.458 1.00 47.81 109 CYS A O 1
ATOM 849 N N . VAL A 1 110 ? -10.003 8.976 1.227 1.00 59.12 110 VAL A N 1
ATOM 850 C CA . VAL A 1 110 ? -10.443 8.185 0.084 1.00 59.12 110 VAL A CA 1
ATOM 851 C C . VAL A 1 110 ? -10.091 6.715 0.316 1.00 59.12 110 VAL A C 1
ATOM 853 O O . VAL A 1 110 ? -8.912 6.367 0.387 1.00 59.12 110 VAL A O 1
ATOM 856 N N . ASN A 1 111 ? -11.098 5.839 0.414 1.00 73.44 111 ASN A N 1
ATOM 857 C CA . ASN A 1 111 ? -10.873 4.396 0.364 1.00 73.44 111 ASN A CA 1
ATOM 858 C C . ASN A 1 111 ? -10.308 4.046 -1.024 1.00 73.44 111 ASN A C 1
ATOM 860 O O . ASN A 1 111 ? -11.032 4.173 -2.017 1.00 73.44 111 ASN A O 1
ATOM 864 N N . PRO A 1 112 ? -9.054 3.573 -1.127 1.00 79.19 112 PRO A N 1
ATOM 865 C CA . PRO A 1 112 ? -8.428 3.349 -2.422 1.00 79.19 112 PRO A CA 1
ATOM 866 C C . PRO A 1 112 ? -9.038 2.164 -3.172 1.00 79.19 112 PRO A C 1
ATOM 868 O O . PRO A 1 112 ? -8.760 2.001 -4.349 1.00 79.19 112 PRO A O 1
ATOM 871 N N . CYS A 1 113 ? -9.894 1.358 -2.532 1.00 81.88 113 CYS A N 1
ATOM 872 C CA . CYS A 1 113 ? -10.700 0.351 -3.219 1.00 81.88 113 CYS A CA 1
ATOM 873 C C . CYS A 1 113 ? -11.918 0.945 -3.935 1.00 81.88 113 CYS A C 1
ATOM 875 O O . CYS A 1 113 ? -12.465 0.292 -4.815 1.00 81.88 113 CYS A O 1
ATOM 877 N N . GLN A 1 114 ? -12.355 2.153 -3.574 1.00 82.31 114 GLN A N 1
ATOM 878 C CA . GLN A 1 114 ? -13.526 2.812 -4.165 1.00 82.31 114 GLN A CA 1
ATOM 879 C C . GLN A 1 114 ? -13.140 3.930 -5.131 1.00 82.31 114 GLN A C 1
ATOM 881 O O . GLN A 1 114 ? -13.874 4.195 -6.077 1.00 82.31 114 GLN A O 1
ATOM 886 N N . GLN A 1 115 ? -11.994 4.572 -4.913 1.00 82.56 115 GLN A N 1
ATOM 887 C CA . GLN A 1 115 ? -11.511 5.641 -5.775 1.00 82.56 115 GLN A CA 1
ATOM 888 C C . GLN A 1 115 ? -10.007 5.490 -5.995 1.00 82.56 115 GLN A C 1
ATOM 890 O O . GLN A 1 115 ? -9.188 5.582 -5.081 1.00 82.56 115 GLN A O 1
ATOM 895 N N . TYR A 1 116 ? -9.680 5.243 -7.255 1.00 90.56 116 TYR A N 1
ATOM 896 C CA . TYR A 1 116 ? -8.353 4.988 -7.785 1.00 90.56 116 TYR A CA 1
ATOM 897 C C . TYR A 1 116 ? -8.335 5.407 -9.255 1.00 90.56 116 TYR A C 1
ATOM 899 O O . TYR A 1 116 ? -9.377 5.507 -9.902 1.00 90.56 116 TYR A O 1
ATOM 907 N N . ASN A 1 117 ? -7.141 5.623 -9.785 1.00 95.62 117 ASN A N 1
ATOM 908 C CA . ASN A 1 117 ? -6.919 5.803 -11.210 1.00 95.62 117 ASN A CA 1
ATOM 909 C C . ASN A 1 117 ? -6.725 4.440 -11.886 1.00 95.62 117 ASN A C 1
ATOM 911 O O . ASN A 1 117 ? -6.310 3.467 -11.255 1.00 95.62 117 ASN A O 1
ATOM 915 N N . VAL A 1 118 ? -7.009 4.359 -13.179 1.00 96.56 118 VAL A N 1
ATOM 916 C CA . VAL A 1 118 ? -6.849 3.122 -13.949 1.00 96.56 118 VAL A CA 1
ATOM 917 C C . VAL A 1 118 ? -5.562 3.184 -14.766 1.00 96.56 118 VAL A C 1
ATOM 919 O O . VAL A 1 118 ? -5.248 4.220 -15.344 1.00 96.56 118 VAL A O 1
ATOM 922 N N . LEU A 1 119 ? -4.831 2.070 -14.782 1.00 97.06 119 LEU A N 1
ATOM 923 C CA . LEU A 1 119 ? -3.718 1.797 -15.688 1.00 97.06 119 LEU A CA 1
ATOM 924 C C . LEU A 1 119 ? -4.136 0.653 -16.618 1.00 97.06 119 LEU A C 1
ATOM 926 O O . LEU A 1 119 ? -4.050 -0.521 -16.247 1.00 97.06 119 LEU A O 1
ATOM 930 N N . ASP A 1 120 ? -4.653 0.997 -17.789 1.00 95.69 120 ASP A N 1
ATOM 931 C CA . ASP A 1 120 ? -5.198 0.073 -18.791 1.00 95.69 120 ASP A CA 1
ATOM 932 C C . ASP A 1 120 ? -4.309 -0.059 -20.033 1.00 95.69 120 ASP A C 1
ATOM 934 O O . ASP A 1 120 ? -4.661 -0.738 -21.000 1.00 95.69 120 ASP A O 1
ATOM 938 N N . GLU A 1 121 ? -3.131 0.561 -20.025 1.00 95.12 121 GLU A N 1
ATOM 939 C CA . GLU A 1 121 ? -2.303 0.616 -21.213 1.00 95.12 121 GLU A CA 1
ATOM 940 C C . GLU A 1 121 ? -1.688 -0.764 -21.534 1.00 95.12 121 GLU A C 1
ATOM 942 O O . GLU A 1 121 ? -0.920 -1.301 -20.728 1.00 95.12 121 GLU A O 1
ATOM 947 N N . PRO A 1 122 ? -1.920 -1.334 -22.738 1.00 92.25 122 PRO A N 1
ATOM 948 C CA . PRO A 1 122 ? -1.485 -2.698 -23.065 1.00 92.25 122 PRO A CA 1
ATOM 949 C C . PRO A 1 122 ? 0.026 -2.922 -22.992 1.00 92.25 122 PRO A C 1
ATOM 951 O O . PRO A 1 122 ? 0.488 -4.038 -22.752 1.00 92.25 122 PRO A O 1
ATOM 954 N N . TRP A 1 123 ? 0.805 -1.853 -23.176 1.00 93.69 123 TRP A N 1
ATOM 955 C CA . TRP A 1 123 ? 2.260 -1.911 -23.110 1.00 93.69 123 TRP A CA 1
ATOM 956 C C . TRP A 1 123 ? 2.787 -2.243 -21.714 1.00 93.69 123 TRP A C 1
ATOM 958 O O . TRP A 1 123 ? 3.954 -2.589 -21.600 1.00 93.69 123 TRP A O 1
ATOM 968 N N . ARG A 1 124 ? 1.957 -2.178 -20.664 1.00 95.38 124 ARG A N 1
ATOM 969 C CA . ARG A 1 124 ? 2.335 -2.556 -19.293 1.00 95.38 124 ARG A CA 1
ATOM 970 C C . ARG A 1 124 ? 2.470 -4.062 -19.095 1.00 95.38 124 ARG A C 1
ATOM 972 O O . ARG A 1 124 ? 3.037 -4.474 -18.086 1.00 95.38 124 ARG A O 1
ATOM 979 N N . SER A 1 125 ? 1.959 -4.873 -20.022 1.00 93.62 125 SER A N 1
ATOM 980 C CA . SER A 1 125 ? 2.069 -6.330 -19.948 1.00 93.62 125 SER A CA 1
ATOM 981 C C . SER A 1 125 ? 3.528 -6.780 -19.839 1.00 93.62 125 SER A C 1
ATOM 983 O O . SER A 1 125 ? 4.393 -6.288 -20.569 1.00 93.62 125 SER A O 1
ATOM 985 N N . THR A 1 126 ? 3.796 -7.769 -18.985 1.00 92.12 126 THR A N 1
ATOM 986 C CA . THR A 1 126 ? 5.102 -8.448 -18.912 1.00 92.12 126 THR A CA 1
ATOM 987 C C . THR A 1 126 ? 5.531 -9.062 -20.241 1.00 92.12 126 THR A C 1
ATOM 989 O O . THR A 1 126 ? 6.725 -9.228 -20.468 1.00 92.12 126 THR A O 1
ATOM 992 N N . ASP A 1 127 ? 4.579 -9.341 -21.130 1.00 89.06 127 ASP A N 1
ATOM 993 C CA . ASP A 1 127 ? 4.831 -9.913 -22.454 1.00 89.06 127 ASP A CA 1
ATOM 994 C C . ASP A 1 127 ? 5.025 -8.849 -23.545 1.00 89.06 127 ASP A C 1
ATOM 996 O O . ASP A 1 127 ? 5.210 -9.197 -24.710 1.00 89.06 127 ASP A O 1
ATOM 1000 N N . PHE A 1 128 ? 4.961 -7.553 -23.211 1.00 90.06 128 PHE A N 1
ATOM 1001 C CA . PHE A 1 128 ? 5.121 -6.475 -24.186 1.00 90.06 128 PHE A CA 1
ATOM 1002 C C . PHE A 1 128 ? 6.595 -6.050 -24.311 1.00 90.06 128 PHE A C 1
ATOM 1004 O O . PHE A 1 128 ? 7.107 -5.368 -23.416 1.00 90.06 128 PHE A O 1
ATOM 1011 N N . PRO A 1 129 ? 7.290 -6.379 -25.416 1.00 92.38 129 PRO A N 1
ATOM 1012 C CA . PRO A 1 129 ? 8.661 -5.935 -25.629 1.00 92.38 129 PRO A CA 1
ATOM 1013 C C . PRO A 1 129 ? 8.711 -4.476 -26.100 1.00 92.38 129 PRO A C 1
ATOM 1015 O O . PRO A 1 129 ? 7.837 -4.010 -26.833 1.00 92.38 129 PRO A O 1
ATOM 1018 N N . ILE A 1 130 ? 9.779 -3.761 -25.753 1.00 90.69 130 ILE A N 1
ATOM 1019 C CA . ILE A 1 130 ? 10.113 -2.481 -26.387 1.00 90.69 130 ILE A CA 1
ATOM 1020 C C . ILE A 1 130 ? 11.040 -2.695 -27.591 1.00 90.69 130 ILE A C 1
ATOM 1022 O O . ILE A 1 130 ? 12.026 -3.427 -27.518 1.00 90.69 130 ILE A O 1
ATOM 1026 N N . ALA A 1 131 ? 10.741 -2.041 -28.717 1.00 87.81 131 ALA A N 1
ATOM 1027 C CA . ALA A 1 131 ? 11.617 -2.074 -29.884 1.00 87.81 131 ALA A CA 1
ATOM 1028 C C . ALA A 1 131 ? 12.845 -1.151 -29.693 1.00 87.81 131 ALA A C 1
ATOM 1030 O O . ALA A 1 131 ? 12.696 -0.078 -29.107 1.00 87.81 131 ALA A O 1
ATOM 1031 N N . PRO A 1 132 ? 14.028 -1.486 -30.250 1.00 80.25 132 PRO A N 1
ATOM 1032 C CA . PRO A 1 132 ? 15.290 -0.782 -29.968 1.00 80.25 132 PRO A CA 1
ATOM 1033 C C . PRO A 1 132 ? 15.299 0.732 -30.234 1.00 80.25 132 PRO A C 1
ATOM 1035 O O . PRO A 1 132 ? 16.056 1.463 -29.606 1.00 80.25 132 PRO A O 1
ATOM 1038 N N . SER A 1 133 ? 14.482 1.209 -31.174 1.00 83.62 133 SER A N 1
ATOM 1039 C CA . SER A 1 133 ? 14.382 2.626 -31.550 1.00 83.62 133 SER A CA 1
ATOM 1040 C C . SER A 1 133 ? 13.169 3.341 -30.945 1.00 83.62 133 SER A C 1
ATOM 1042 O O . SER A 1 133 ? 12.884 4.479 -31.316 1.00 83.62 133 SER A O 1
ATOM 1044 N N . SER A 1 134 ? 12.404 2.673 -30.078 1.00 88.75 134 SER A N 1
ATOM 1045 C CA . SER A 1 134 ? 11.217 3.256 -29.447 1.00 88.75 134 SER A CA 1
ATOM 1046 C C . SER A 1 134 ? 11.588 4.062 -28.211 1.00 88.75 134 SER A C 1
ATOM 1048 O O . SER A 1 134 ? 12.508 3.714 -27.478 1.00 88.75 134 SER A O 1
ATOM 1050 N N . VAL A 1 135 ? 10.827 5.125 -27.947 1.00 91.62 135 VAL A N 1
ATOM 1051 C CA . VAL A 1 135 ? 10.956 5.877 -26.697 1.00 91.62 135 VAL A CA 1
ATOM 1052 C C . VAL A 1 135 ? 10.391 5.024 -25.554 1.00 91.62 135 VAL A C 1
ATOM 1054 O O . VAL A 1 135 ? 9.212 4.656 -25.615 1.00 91.62 135 VAL A O 1
ATOM 1057 N N . PRO A 1 136 ? 11.190 4.700 -24.522 1.00 94.75 136 PRO A N 1
ATOM 1058 C CA . PRO A 1 136 ? 10.733 3.889 -23.403 1.00 94.75 136 PRO A CA 1
ATOM 1059 C C . PRO A 1 136 ? 9.684 4.605 -22.566 1.00 94.75 136 PRO A C 1
ATOM 1061 O O . PRO A 1 136 ? 9.717 5.822 -22.368 1.00 94.75 136 PRO A O 1
ATOM 1064 N N . LYS A 1 137 ? 8.741 3.818 -22.051 1.00 96.31 137 LYS A N 1
ATOM 1065 C CA . LYS A 1 137 ? 7.700 4.302 -21.147 1.00 96.31 137 LYS A CA 1
ATOM 1066 C C . LYS A 1 137 ? 8.292 4.676 -19.792 1.00 96.31 137 LYS A C 1
ATOM 1068 O O . LYS A 1 137 ? 9.325 4.148 -19.371 1.00 96.31 137 LYS A O 1
ATOM 1073 N N . CYS A 1 138 ? 7.642 5.639 -19.152 1.00 95.06 138 CYS A N 1
ATOM 1074 C CA . CYS A 1 138 ? 8.187 6.383 -18.032 1.00 95.06 138 CYS A CA 1
ATOM 1075 C C . CYS A 1 138 ? 7.071 6.691 -17.035 1.00 95.06 138 CYS A C 1
ATOM 1077 O O . CYS A 1 138 ? 6.185 7.491 -17.327 1.00 95.06 138 CYS A O 1
ATOM 1079 N N . ASP A 1 139 ? 7.136 6.064 -15.864 1.00 97.81 139 ASP A N 1
ATOM 1080 C CA . ASP A 1 139 ? 6.151 6.233 -14.790 1.00 97.81 139 ASP A CA 1
ATOM 1081 C C . ASP A 1 139 ? 6.660 7.157 -13.666 1.00 97.81 139 ASP A C 1
ATOM 1083 O O . ASP A 1 139 ? 6.109 7.171 -12.565 1.00 97.81 139 ASP A O 1
ATOM 1087 N N . SER A 1 140 ? 7.688 7.978 -13.919 1.00 95.31 140 SER A N 1
ATOM 1088 C CA . SER A 1 140 ? 8.240 8.915 -12.923 1.00 95.31 140 SER A CA 1
ATOM 1089 C C . SER A 1 140 ? 7.232 9.975 -12.468 1.00 95.31 140 SER A C 1
ATOM 1091 O O . SER A 1 140 ? 7.408 10.574 -11.413 1.00 95.31 140 SER A O 1
ATOM 1093 N N . GLY A 1 141 ? 6.176 10.207 -13.254 1.00 94.06 141 GLY A N 1
ATOM 1094 C CA . GLY A 1 141 ? 5.090 11.133 -12.931 1.00 94.06 141 GLY A CA 1
ATOM 1095 C C . GLY A 1 141 ? 3.887 10.508 -12.217 1.00 94.06 141 GLY A C 1
ATOM 1096 O O . GLY A 1 141 ? 2.970 11.246 -11.861 1.00 94.06 141 GLY A O 1
ATOM 1097 N N . LEU A 1 142 ? 3.839 9.183 -12.016 1.00 94.62 142 LEU A N 1
ATOM 1098 C CA . LEU A 1 142 ? 2.694 8.554 -11.348 1.00 94.62 142 LEU A CA 1
ATOM 1099 C C . LEU A 1 142 ? 2.662 8.916 -9.863 1.00 94.62 142 LEU A C 1
ATOM 1101 O O . LEU A 1 142 ? 3.605 8.631 -9.132 1.00 94.62 142 LEU A O 1
ATOM 1105 N N . ASN A 1 143 ? 1.551 9.476 -9.391 1.00 91.50 143 ASN A N 1
ATOM 1106 C CA . ASN A 1 143 ? 1.366 9.807 -7.983 1.00 91.50 143 ASN A CA 1
ATOM 1107 C C . ASN A 1 143 ? -0.087 9.570 -7.570 1.00 91.50 143 ASN A C 1
ATOM 1109 O O . ASN A 1 143 ? -1.007 10.169 -8.124 1.00 91.50 143 ASN A O 1
ATOM 1113 N N . GLY A 1 144 ? -0.288 8.691 -6.591 1.00 87.88 144 GLY A N 1
ATOM 1114 C CA . GLY A 1 144 ? -1.611 8.341 -6.079 1.00 87.88 144 GLY A CA 1
ATOM 1115 C C . G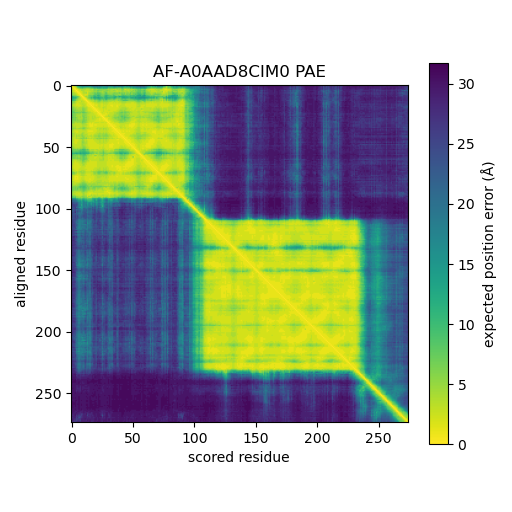LY A 1 144 ? -1.922 6.856 -6.205 1.00 87.88 144 GLY A C 1
ATOM 1116 O O . GLY A 1 144 ? -1.021 6.043 -6.392 1.00 87.88 144 GLY A O 1
ATOM 1117 N N . TRP A 1 145 ? -3.201 6.514 -6.040 1.00 92.06 145 TRP A N 1
ATOM 1118 C CA . TRP A 1 145 ? -3.703 5.140 -6.064 1.00 92.06 145 TRP A CA 1
ATOM 1119 C C . TRP A 1 145 ? -4.118 4.717 -7.468 1.00 92.06 145 TRP A C 1
ATOM 1121 O O . TRP A 1 145 ? -4.853 5.444 -8.134 1.00 92.06 145 TRP A O 1
ATOM 1131 N N . TYR A 1 146 ? -3.689 3.529 -7.882 1.00 96.94 146 TYR A N 1
ATOM 1132 C CA . TYR A 1 146 ? -3.920 2.981 -9.212 1.00 96.94 146 TYR A CA 1
ATOM 1133 C C . TYR A 1 146 ? -4.361 1.518 -9.162 1.00 96.94 146 TYR A C 1
ATOM 1135 O O . TYR A 1 146 ? -3.931 0.766 -8.287 1.00 96.94 146 TYR A O 1
ATOM 1143 N N . ARG A 1 147 ? -5.165 1.099 -10.138 1.00 96.75 147 ARG A N 1
ATOM 1144 C CA . ARG A 1 147 ? -5.507 -0.302 -10.418 1.00 96.75 147 ARG A CA 1
ATOM 1145 C C . ARG A 1 147 ? -5.072 -0.650 -11.837 1.00 96.75 147 ARG A C 1
ATOM 1147 O O . ARG A 1 147 ? -5.360 0.112 -12.757 1.00 96.75 147 ARG A O 1
ATOM 1154 N N . PHE A 1 148 ? -4.441 -1.806 -12.026 1.00 96.38 148 PHE A N 1
ATOM 1155 C CA . PHE A 1 148 ? -4.125 -2.297 -13.366 1.00 96.38 148 PHE A CA 1
ATOM 1156 C C . PHE A 1 148 ? -5.321 -3.030 -13.982 1.00 96.38 148 PHE A C 1
ATOM 1158 O O . PHE A 1 148 ? -5.888 -3.935 -13.366 1.00 96.38 148 PHE A O 1
ATOM 1165 N N . LEU A 1 149 ? -5.684 -2.643 -15.204 1.00 93.44 149 LEU A N 1
ATOM 1166 C CA . LEU A 1 149 ? -6.770 -3.222 -16.000 1.00 93.44 149 LEU A CA 1
ATOM 1167 C C . LEU A 1 149 ? -6.294 -3.473 -17.440 1.00 93.44 149 LEU A C 1
ATOM 1169 O O . LEU A 1 149 ? -6.806 -2.898 -18.395 1.00 93.44 149 LEU A O 1
ATOM 1173 N N . VAL A 1 150 ? -5.279 -4.323 -17.602 1.00 87.81 150 VAL A N 1
ATOM 1174 C CA . VAL A 1 150 ? -4.756 -4.703 -18.923 1.00 87.81 150 VAL A CA 1
ATOM 1175 C C . VAL A 1 150 ? -5.563 -5.891 -19.445 1.00 87.81 150 VAL A C 1
ATOM 1177 O O . VAL A 1 150 ? -5.271 -7.033 -19.096 1.00 87.81 150 VAL A O 1
ATOM 1180 N N . ASN A 1 151 ? -6.585 -5.619 -20.265 1.00 80.75 151 ASN A N 1
ATOM 1181 C CA . ASN A 1 151 ? -7.636 -6.548 -20.734 1.00 80.75 151 ASN A CA 1
ATOM 1182 C C . ASN A 1 151 ? -8.528 -7.142 -19.624 1.00 80.75 151 ASN A C 1
ATOM 1184 O O . ASN A 1 151 ? -9.734 -7.261 -19.817 1.00 80.75 151 ASN A O 1
ATOM 1188 N N . ASP A 1 152 ? -7.950 -7.485 -18.477 1.00 85.69 152 ASP A N 1
ATOM 1189 C CA . ASP A 1 152 ? -8.616 -7.943 -17.260 1.00 85.69 152 ASP A CA 1
ATOM 1190 C C . ASP A 1 152 ? -7.919 -7.326 -16.028 1.00 85.69 152 ASP A C 1
ATOM 1192 O O . ASP A 1 152 ? -6.906 -6.623 -16.136 1.00 85.69 152 ASP A O 1
ATOM 1196 N N . SER A 1 153 ? -8.459 -7.577 -14.840 1.00 88.31 153 SER A N 1
ATOM 1197 C CA . SER A 1 153 ? -7.851 -7.225 -13.565 1.00 88.31 153 SER A CA 1
ATOM 1198 C C . SER A 1 153 ? -6.553 -8.001 -13.367 1.00 88.31 153 SER A C 1
ATOM 1200 O O . SER A 1 153 ? -6.550 -9.185 -13.037 1.00 88.31 153 SER A O 1
ATOM 1202 N N . VAL A 1 154 ? -5.435 -7.305 -13.535 1.00 93.12 154 VAL A N 1
ATOM 1203 C CA . VAL A 1 154 ? -4.090 -7.859 -13.374 1.00 93.12 154 VAL A CA 1
ATOM 1204 C C . VAL A 1 154 ? -3.372 -7.186 -12.208 1.00 93.12 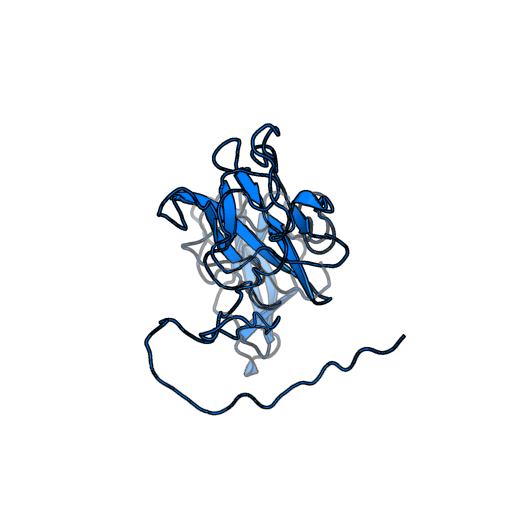154 VAL A C 1
ATOM 1206 O O . VAL A 1 154 ? -3.795 -6.155 -11.686 1.00 93.12 154 VAL A O 1
ATOM 1209 N N . ARG A 1 155 ? -2.270 -7.792 -11.778 1.00 95.19 155 ARG A N 1
ATOM 1210 C CA . ARG A 1 155 ? -1.441 -7.319 -10.667 1.00 95.19 155 ARG A CA 1
ATOM 1211 C C . ARG A 1 155 ? -0.011 -7.092 -11.127 1.00 95.19 155 ARG A C 1
ATOM 1213 O O . ARG A 1 155 ? 0.394 -7.644 -12.150 1.00 95.19 155 ARG A O 1
ATOM 1220 N N . MET A 1 156 ? 0.752 -6.304 -10.377 1.00 96.19 156 MET A N 1
ATOM 1221 C CA . MET A 1 156 ? 2.197 -6.240 -10.589 1.00 96.19 156 MET A CA 1
ATOM 1222 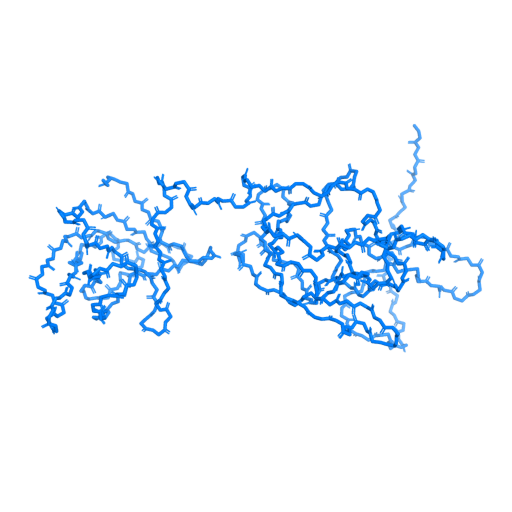C C . MET A 1 156 ? 2.818 -7.637 -10.426 1.00 96.19 156 MET A C 1
ATOM 1224 O O . MET A 1 156 ? 2.321 -8.437 -9.634 1.00 96.19 156 MET A O 1
ATOM 1228 N N . PRO A 1 157 ? 3.901 -7.964 -11.137 1.00 95.62 157 PRO A N 1
ATOM 1229 C CA . PRO A 1 157 ? 4.590 -9.231 -10.939 1.00 95.62 157 PRO A CA 1
ATOM 1230 C C . PRO A 1 157 ? 5.326 -9.264 -9.591 1.00 95.62 157 PRO A C 1
ATOM 1232 O O . PRO A 1 157 ? 5.939 -8.281 -9.182 1.00 95.62 157 P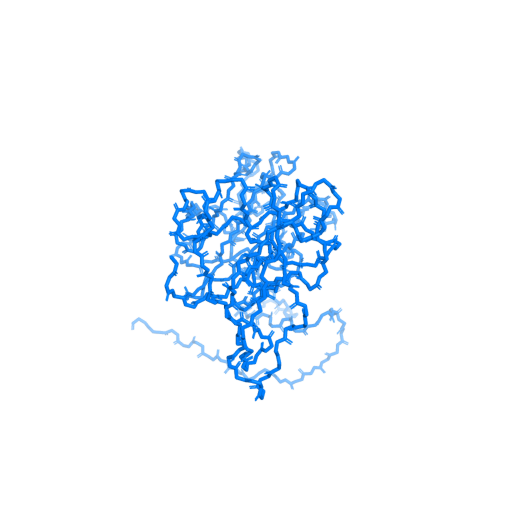RO A O 1
ATOM 1235 N N . GLU A 1 158 ? 5.294 -10.418 -8.920 1.00 95.12 158 GLU A N 1
ATOM 1236 C CA . GLU A 1 158 ? 6.046 -10.713 -7.678 1.00 95.12 158 GLU A CA 1
ATOM 1237 C C . GLU A 1 158 ? 7.454 -11.271 -7.960 1.00 95.12 158 GLU A C 1
ATOM 1239 O O . GLU A 1 158 ? 8.191 -11.653 -7.053 1.00 95.12 158 GLU A O 1
ATOM 1244 N N . ALA A 1 159 ? 7.813 -11.360 -9.242 1.00 91.00 159 ALA A N 1
ATOM 1245 C CA . ALA A 1 159 ? 9.061 -11.922 -9.723 1.00 91.00 159 ALA A CA 1
ATOM 1246 C C . ALA A 1 159 ? 9.746 -10.965 -10.698 1.00 91.00 159 ALA A C 1
ATOM 1248 O O . ALA A 1 159 ? 9.108 -10.139 -11.352 1.00 91.00 159 ALA A O 1
ATOM 1249 N N . CYS A 1 160 ? 11.062 -11.124 -10.804 1.00 92.75 160 CYS A N 1
ATOM 1250 C CA . CYS A 1 160 ? 11.906 -10.327 -11.677 1.00 92.75 160 CYS A CA 1
ATOM 1251 C C . CYS A 1 160 ? 11.470 -10.435 -13.144 1.00 92.75 160 CYS A C 1
ATOM 1253 O O . CYS A 1 160 ? 11.442 -11.523 -13.720 1.00 92.75 160 CYS A O 1
ATOM 1255 N N . VAL A 1 161 ? 11.160 -9.286 -13.745 1.00 93.38 161 VAL A N 1
ATOM 1256 C CA . VAL A 1 161 ? 10.786 -9.171 -15.158 1.00 93.38 161 VAL A CA 1
ATOM 1257 C C . VAL A 1 161 ? 12.053 -8.942 -15.996 1.00 93.38 161 VAL A C 1
ATOM 1259 O O . VAL A 1 161 ? 12.885 -8.128 -15.588 1.00 93.38 161 VAL A O 1
ATOM 1262 N N . PRO A 1 162 ? 12.238 -9.623 -17.144 1.00 93.44 162 PRO A N 1
ATOM 1263 C CA . PRO A 1 162 ? 13.385 -9.400 -18.028 1.00 93.44 162 PRO A CA 1
ATOM 1264 C C . PRO A 1 162 ? 13.475 -7.958 -18.537 1.00 93.44 162 PRO A C 1
ATOM 1266 O O . PRO A 1 162 ? 12.449 -7.331 -18.781 1.00 93.44 162 PRO A O 1
ATOM 1269 N N . GLU A 1 163 ? 14.692 -7.451 -18.757 1.00 94.00 163 GLU A N 1
ATOM 1270 C CA . GLU A 1 163 ? 14.916 -6.131 -19.376 1.00 94.00 163 GLU A CA 1
ATOM 1271 C C . GLU A 1 163 ? 14.162 -5.995 -20.700 1.00 94.00 163 GLU A C 1
ATOM 1273 O O . GLU A 1 163 ? 13.910 -6.989 -21.382 1.00 94.00 163 GLU A O 1
ATOM 1278 N N . TYR A 1 164 ? 13.832 -4.756 -21.071 1.00 94.75 164 TYR A N 1
ATOM 1279 C CA . TYR A 1 164 ? 13.127 -4.439 -22.320 1.00 94.75 164 TYR A CA 1
ATOM 1280 C C . TYR A 1 164 ? 11.675 -4.948 -22.396 1.00 94.75 164 TYR A C 1
ATOM 1282 O O . TYR A 1 164 ? 11.090 -4.988 -23.479 1.00 94.75 164 TYR A O 1
ATOM 1290 N N . SER A 1 165 ? 11.082 -5.306 -21.256 1.00 94.50 165 SER A N 1
ATOM 1291 C CA . SER A 1 165 ? 9.665 -5.675 -21.138 1.00 94.50 165 SER A CA 1
ATOM 1292 C C . SER A 1 165 ? 8.812 -4.498 -20.651 1.00 94.50 165 SER A C 1
ATOM 1294 O O . SER A 1 165 ? 9.331 -3.469 -20.211 1.00 94.50 165 SER A O 1
ATOM 1296 N N . CYS A 1 166 ? 7.487 -4.647 -20.699 1.00 95.56 166 CYS A N 1
ATOM 1297 C CA . CYS A 1 166 ? 6.516 -3.649 -20.242 1.00 95.56 166 CYS A CA 1
ATOM 1298 C C . CYS A 1 166 ? 6.699 -2.276 -20.915 1.00 95.56 166 CYS A C 1
ATOM 1300 O O . CYS A 1 166 ? 6.530 -1.225 -20.292 1.00 95.56 166 CYS A O 1
ATOM 1302 N N . GLY A 1 167 ? 7.120 -2.282 -22.186 1.00 95.06 167 GLY A N 1
ATOM 1303 C CA . GLY A 1 167 ? 7.301 -1.070 -22.988 1.00 95.06 167 GLY A CA 1
ATOM 1304 C C . GLY A 1 167 ? 8.401 -0.128 -22.485 1.00 95.06 167 GLY A C 1
ATOM 1305 O O . GLY A 1 167 ? 8.440 1.034 -22.890 1.00 95.06 167 GLY A O 1
ATOM 1306 N N . THR A 1 168 ? 9.293 -0.587 -21.609 1.00 96.69 168 THR A N 1
ATOM 1307 C CA . THR A 1 168 ? 10.363 0.224 -21.017 1.00 96.69 168 THR A CA 1
ATOM 1308 C C . THR A 1 168 ? 11.691 -0.534 -21.010 1.00 96.69 168 THR A C 1
ATOM 1310 O O . THR A 1 168 ? 11.731 -1.713 -21.347 1.00 96.69 168 THR A O 1
ATOM 1313 N N . HIS A 1 169 ? 12.798 0.121 -20.652 1.00 95.88 169 HIS A N 1
ATOM 1314 C CA . HIS A 1 169 ? 14.094 -0.564 -20.564 1.00 95.88 169 HIS A CA 1
ATOM 1315 C C . HIS A 1 169 ? 14.264 -1.307 -19.233 1.00 95.88 169 HIS A C 1
ATOM 1317 O O . HIS A 1 169 ? 14.703 -2.457 -19.233 1.00 95.88 169 HIS A O 1
ATOM 1323 N N . ALA A 1 170 ? 13.890 -0.672 -18.117 1.00 97.00 170 ALA A N 1
ATOM 1324 C CA . ALA A 1 170 ? 14.007 -1.219 -16.768 1.00 97.00 170 ALA A CA 1
ATOM 1325 C C . ALA A 1 170 ? 12.613 -1.468 -16.155 1.00 97.00 170 ALA A C 1
ATOM 1327 O O . ALA A 1 170 ? 12.049 -0.583 -15.502 1.00 97.00 170 ALA A O 1
ATOM 1328 N N . PRO A 1 171 ? 12.021 -2.653 -16.377 1.00 97.44 171 PRO A N 1
ATOM 1329 C CA . PRO A 1 171 ? 10.699 -2.975 -15.858 1.00 97.44 171 PRO A CA 1
ATOM 1330 C C . PRO A 1 171 ? 10.688 -3.079 -14.333 1.00 97.44 171 PRO A C 1
ATOM 1332 O O . PRO A 1 171 ? 11.593 -3.664 -13.725 1.00 97.44 171 PRO A O 1
ATOM 1335 N N . MET A 1 172 ? 9.636 -2.528 -13.726 1.00 98.00 172 MET A N 1
ATOM 1336 C CA . MET A 1 172 ? 9.425 -2.534 -12.281 1.00 98.00 172 MET A CA 1
ATOM 1337 C C . MET A 1 172 ? 8.468 -3.658 -11.862 1.00 98.00 172 MET A C 1
ATOM 1339 O O . MET A 1 172 ? 7.394 -3.832 -12.441 1.00 98.00 172 MET A O 1
ATOM 1343 N N . TRP A 1 173 ? 8.842 -4.377 -10.807 1.00 97.38 173 TRP A N 1
ATOM 1344 C CA . TRP A 1 173 ? 8.104 -5.483 -10.183 1.00 97.38 173 TRP A CA 1
ATOM 1345 C C . TRP A 1 173 ? 8.094 -5.313 -8.655 1.00 97.38 173 TRP A C 1
ATOM 1347 O O . TRP A 1 173 ? 8.764 -4.412 -8.138 1.00 97.38 173 TRP A O 1
ATOM 1357 N N . ILE A 1 174 ? 7.315 -6.104 -7.912 1.00 96.75 174 ILE A N 1
ATOM 1358 C CA . ILE A 1 174 ? 7.306 -6.045 -6.440 1.00 96.75 174 ILE A CA 1
ATOM 1359 C C . ILE A 1 174 ? 8.145 -7.166 -5.832 1.00 96.75 174 ILE A C 1
ATOM 1361 O O . ILE A 1 174 ? 7.995 -8.331 -6.180 1.00 96.75 174 ILE A O 1
ATOM 1365 N N . ASN A 1 175 ? 9.011 -6.818 -4.887 1.00 90.19 175 ASN A N 1
ATOM 1366 C CA . ASN A 1 175 ? 9.793 -7.781 -4.129 1.00 90.19 175 ASN A CA 1
ATOM 1367 C C . ASN A 1 175 ? 9.018 -8.198 -2.875 1.00 90.19 175 ASN A C 1
ATOM 1369 O O . ASN A 1 175 ? 8.968 -7.469 -1.879 1.00 90.19 175 ASN A O 1
ATOM 1373 N N . GLY A 1 176 ? 8.372 -9.358 -2.962 1.00 88.06 176 GLY A N 1
ATOM 1374 C CA . GLY A 1 176 ? 7.502 -9.913 -1.931 1.00 88.06 176 GLY A CA 1
ATOM 1375 C C . GLY A 1 176 ? 6.117 -10.256 -2.473 1.00 88.06 176 GLY A C 1
ATOM 1376 O O . GLY A 1 176 ? 5.806 -10.020 -3.637 1.00 88.06 176 GLY A O 1
ATOM 1377 N N . THR A 1 177 ? 5.273 -10.816 -1.612 1.00 88.62 177 THR A N 1
ATOM 1378 C CA . THR A 1 177 ? 3.913 -11.222 -1.978 1.00 88.62 177 THR A CA 1
ATOM 1379 C C . THR A 1 177 ? 2.927 -10.063 -1.869 1.00 88.62 177 THR A C 1
ATOM 1381 O O . THR A 1 177 ? 3.068 -9.174 -1.014 1.00 88.62 177 THR A O 1
ATOM 1384 N N . HIS A 1 178 ? 1.897 -10.083 -2.715 1.00 93.75 178 HIS A N 1
ATOM 1385 C CA . HIS A 1 178 ? 0.734 -9.214 -2.552 1.00 93.75 178 HIS A CA 1
ATOM 1386 C C . HIS A 1 178 ? 0.043 -9.488 -1.205 1.00 93.75 178 HIS A C 1
ATOM 1388 O O . HIS A 1 178 ? 0.041 -10.632 -0.745 1.00 93.75 178 HIS A O 1
ATOM 1394 N N . PRO A 1 179 ? -0.547 -8.458 -0.573 1.00 89.00 179 PRO A N 1
ATOM 1395 C CA . PRO A 1 179 ? -1.346 -8.636 0.635 1.00 89.00 179 PRO A CA 1
ATOM 1396 C C . PRO A 1 179 ? -2.614 -9.453 0.366 1.00 89.00 179 PRO A C 1
ATOM 1398 O O . PRO A 1 179 ? -3.153 -9.447 -0.750 1.00 89.00 179 PRO A O 1
ATOM 1401 N N . LEU A 1 180 ? -3.119 -10.080 1.423 1.00 83.12 180 LEU A N 1
ATOM 1402 C CA . LEU A 1 180 ? -4.500 -10.539 1.537 1.00 83.12 180 LEU A CA 1
ATOM 1403 C C . LEU A 1 180 ? -5.425 -9.365 1.891 1.00 83.12 180 LEU A C 1
ATOM 1405 O O . LEU A 1 180 ? -4.974 -8.320 2.359 1.00 83.12 180 LEU A O 1
ATOM 1409 N N . GLU A 1 181 ? -6.737 -9.529 1.696 1.00 77.00 181 GLU A N 1
ATOM 1410 C CA . GLU A 1 181 ? -7.730 -8.490 2.037 1.00 77.00 181 GLU A CA 1
ATOM 1411 C C . GLU A 1 181 ? -7.665 -8.070 3.519 1.00 77.00 181 GLU A C 1
ATOM 1413 O O . GLU A 1 181 ? -7.921 -6.911 3.850 1.00 77.00 181 GLU A O 1
ATOM 1418 N N . THR A 1 182 ? -7.256 -8.987 4.400 1.00 68.81 182 THR A N 1
ATOM 1419 C CA . THR A 1 182 ? -7.083 -8.763 5.842 1.00 68.81 182 THR A CA 1
ATOM 1420 C C . THR A 1 182 ? -5.823 -7.985 6.209 1.00 68.81 182 THR A C 1
ATOM 1422 O O . THR A 1 182 ? -5.769 -7.438 7.302 1.00 68.81 182 THR A O 1
ATOM 1425 N N . ASP A 1 183 ? -4.824 -7.915 5.325 1.00 60.34 183 ASP A N 1
ATOM 1426 C CA . ASP A 1 183 ? -3.471 -7.454 5.679 1.00 60.34 183 ASP A CA 1
ATOM 1427 C C . ASP A 1 183 ? -3.297 -5.938 5.643 1.00 60.34 183 ASP A C 1
ATOM 1429 O O . ASP A 1 183 ? -2.210 -5.436 5.927 1.00 60.34 183 ASP A O 1
ATOM 1433 N N . GLY A 1 184 ? -4.313 -5.185 5.228 1.00 74.44 184 GLY A N 1
ATOM 1434 C CA . GLY A 1 184 ? -4.153 -3.742 5.222 1.00 74.44 184 GLY A CA 1
ATOM 1435 C C . GLY A 1 184 ? -3.682 -3.096 3.937 1.00 74.44 184 GLY A C 1
ATOM 1436 O O . GLY A 1 184 ? -3.746 -3.650 2.838 1.00 74.44 184 GLY A O 1
ATOM 1437 N N . ILE A 1 185 ? -3.232 -1.851 4.098 1.00 80.25 185 ILE A N 1
ATOM 1438 C CA . ILE A 1 185 ? -2.315 -1.230 3.144 1.00 80.25 185 ILE A CA 1
ATOM 1439 C C . ILE A 1 185 ? -0.907 -1.651 3.558 1.00 80.25 185 ILE A C 1
ATOM 1441 O O . ILE A 1 185 ? -0.352 -1.138 4.522 1.00 80.25 185 ILE A O 1
ATOM 1445 N N . VAL A 1 186 ? -0.290 -2.550 2.809 1.00 75.94 186 VAL A N 1
ATOM 1446 C CA . VAL A 1 186 ? 1.070 -2.995 3.112 1.00 75.94 186 VAL A CA 1
ATOM 1447 C C . VAL A 1 186 ? 2.091 -2.213 2.301 1.00 75.94 186 VAL A C 1
ATOM 1449 O O . VAL A 1 186 ? 1.869 -1.886 1.135 1.00 75.94 186 VAL A O 1
ATOM 1452 N N . SER A 1 187 ? 3.245 -1.949 2.903 1.00 85.38 187 SER A N 1
ATOM 1453 C CA . SER A 1 187 ? 4.407 -1.432 2.186 1.00 85.38 187 SER A CA 1
ATOM 1454 C C . SER A 1 187 ? 5.201 -2.591 1.573 1.00 85.38 187 SER A C 1
ATOM 1456 O O . SER A 1 187 ? 5.409 -3.629 2.217 1.00 85.38 187 SER A O 1
ATOM 1458 N N . ARG A 1 188 ? 5.627 -2.437 0.318 1.00 90.62 188 ARG A N 1
ATOM 1459 C CA . ARG A 1 188 ? 6.525 -3.360 -0.388 1.00 90.62 188 ARG A CA 1
ATOM 1460 C C . ARG A 1 188 ? 7.619 -2.576 -1.098 1.00 90.62 188 ARG A C 1
ATOM 1462 O O . ARG A 1 188 ? 7.407 -1.455 -1.563 1.00 90.62 188 ARG A O 1
ATOM 1469 N N . GLN A 1 189 ? 8.785 -3.198 -1.224 1.00 91.75 189 GLN A N 1
ATOM 1470 C CA . GLN A 1 189 ? 9.826 -2.694 -2.106 1.00 91.75 189 GLN A CA 1
ATOM 1471 C C . GLN A 1 189 ? 9.444 -3.032 -3.549 1.00 91.75 189 GLN A C 1
ATOM 1473 O O . GLN A 1 189 ? 9.182 -4.190 -3.868 1.00 91.75 189 GLN A O 1
ATOM 1478 N N . SER A 1 190 ? 9.427 -2.034 -4.427 1.00 96.75 190 SER A N 1
ATOM 1479 C CA . SER A 1 190 ? 9.386 -2.250 -5.868 1.00 96.75 190 SER A CA 1
ATOM 1480 C C . SER A 1 190 ? 10.798 -2.157 -6.439 1.00 96.75 190 SER A C 1
ATOM 1482 O O . SER A 1 190 ? 11.557 -1.241 -6.114 1.00 96.75 190 SER A O 1
ATOM 1484 N N . CYS A 1 191 ? 11.142 -3.132 -7.268 1.00 97.31 191 CYS A N 1
ATOM 1485 C CA . CYS A 1 191 ? 12.462 -3.336 -7.839 1.00 97.31 191 CYS A CA 1
ATOM 1486 C C . CYS A 1 191 ? 12.420 -3.107 -9.348 1.00 97.31 191 CYS A C 1
ATOM 1488 O O . CYS A 1 191 ? 11.536 -3.628 -10.022 1.00 97.31 191 CYS A O 1
ATOM 1490 N N . GLY A 1 192 ? 13.394 -2.374 -9.880 1.00 97.12 192 GLY A N 1
ATOM 1491 C CA . GLY A 1 192 ? 13.631 -2.230 -11.313 1.00 97.12 192 GLY A CA 1
ATOM 1492 C C . GLY A 1 192 ? 14.794 -3.105 -11.759 1.00 97.12 192 GLY A C 1
ATOM 1493 O O . GLY A 1 192 ? 15.897 -3.016 -11.203 1.00 97.12 192 GLY A O 1
ATOM 1494 N N . LYS A 1 193 ? 14.551 -3.942 -12.767 1.00 95.38 193 LYS A N 1
ATOM 1495 C CA . LYS A 1 193 ? 15.575 -4.785 -13.393 1.00 95.38 193 LYS A CA 1
ATOM 1496 C C . LYS A 1 193 ? 16.554 -3.925 -14.205 1.00 95.38 193 LYS A C 1
ATOM 1498 O O . LYS A 1 193 ? 16.124 -3.101 -15.008 1.00 95.38 193 LYS A O 1
ATOM 1503 N N . TRP A 1 194 ? 17.858 -4.156 -14.037 1.00 96.00 194 TRP A N 1
ATOM 1504 C CA . TRP A 1 194 ? 18.896 -3.594 -14.908 1.00 96.00 194 TRP A CA 1
ATOM 1505 C C . TRP A 1 194 ? 20.164 -4.449 -14.912 1.00 96.00 194 TRP A C 1
ATOM 1507 O O . TRP A 1 194 ? 20.680 -4.811 -13.847 1.00 96.00 194 TRP A O 1
ATOM 1517 N N . SER A 1 195 ? 20.710 -4.719 -16.098 1.00 94.12 195 SER A N 1
ATOM 1518 C CA . SER A 1 195 ? 21.901 -5.548 -16.284 1.00 94.12 195 SER A CA 1
ATOM 1519 C C . SER A 1 195 ? 21.803 -6.872 -15.501 1.00 94.12 195 SER A C 1
ATOM 1521 O O . SER A 1 195 ? 20.778 -7.549 -15.491 1.00 94.12 195 SER A O 1
ATOM 1523 N N . SER A 1 196 ? 22.841 -7.284 -14.778 1.00 91.94 196 SER A N 1
ATOM 1524 C CA . SER A 1 196 ? 22.814 -8.521 -13.989 1.00 91.94 196 SER A CA 1
ATOM 1525 C C . SER A 1 196 ? 21.890 -8.474 -12.761 1.00 91.94 196 SER A C 1
ATOM 1527 O O . SER A 1 196 ? 21.527 -9.532 -12.248 1.00 91.94 196 SER A O 1
ATOM 1529 N N . SER A 1 197 ? 21.442 -7.297 -12.303 1.00 94.94 197 SER A N 1
ATOM 1530 C CA . SER A 1 197 ? 20.670 -7.158 -11.060 1.00 94.94 197 SER A CA 1
ATOM 1531 C C . SER A 1 197 ? 19.163 -7.101 -11.297 1.00 94.94 197 SER A C 1
ATOM 1533 O O . SER A 1 197 ? 18.658 -6.234 -12.006 1.00 94.94 197 SER A O 1
ATOM 1535 N N . CYS A 1 198 ? 18.418 -7.993 -10.641 1.00 94.50 198 CYS A N 1
ATOM 1536 C CA . CYS A 1 198 ? 16.952 -7.962 -10.634 1.00 94.50 198 CYS A CA 1
ATOM 1537 C C . CYS A 1 198 ? 16.350 -6.794 -9.842 1.00 94.50 198 CYS A C 1
ATOM 1539 O O . CYS A 1 198 ? 15.184 -6.468 -10.044 1.00 94.50 198 CYS A O 1
ATOM 1541 N N . CYS A 1 199 ? 17.123 -6.163 -8.961 1.00 95.81 199 CYS A N 1
ATOM 1542 C CA . CYS A 1 199 ? 16.671 -5.050 -8.135 1.00 95.81 199 CYS A CA 1
ATOM 1543 C C . CYS A 1 199 ? 17.759 -3.973 -8.105 1.00 95.81 199 CYS A C 1
ATOM 1545 O O . CYS A 1 199 ? 18.388 -3.724 -7.080 1.00 95.81 199 CYS A O 1
ATOM 1547 N N . TYR A 1 200 ? 18.059 -3.410 -9.277 1.00 96.75 200 TYR A N 1
ATOM 1548 C CA . TYR A 1 200 ? 19.039 -2.333 -9.399 1.00 96.75 200 TYR A CA 1
ATOM 1549 C C . TYR A 1 200 ? 18.433 -1.003 -8.952 1.00 96.75 200 TYR A C 1
ATOM 1551 O O . TYR A 1 200 ? 18.999 -0.297 -8.122 1.00 96.75 200 TYR A O 1
ATOM 1559 N N . PHE A 1 201 ? 17.250 -0.687 -9.478 1.00 96.38 201 PHE A N 1
ATOM 1560 C CA . PHE A 1 201 ? 16.470 0.462 -9.041 1.00 96.38 201 PHE A CA 1
ATOM 1561 C C . PHE A 1 201 ? 15.504 0.038 -7.946 1.00 96.38 201 PHE A C 1
ATOM 1563 O O . PHE A 1 201 ? 14.970 -1.070 -7.980 1.00 96.38 201 PHE A O 1
ATOM 1570 N N . THR A 1 202 ? 15.263 0.918 -6.980 1.00 93.12 202 THR A N 1
ATOM 1571 C CA . THR A 1 202 ? 14.357 0.638 -5.866 1.00 93.12 202 THR A CA 1
ATOM 1572 C C . THR A 1 202 ? 13.457 1.827 -5.596 1.00 93.12 202 THR A C 1
ATOM 1574 O O . THR A 1 202 ? 13.866 2.978 -5.718 1.00 93.12 202 THR A O 1
ATOM 1577 N N . THR A 1 203 ? 12.213 1.541 -5.240 1.00 91.75 203 THR A N 1
ATOM 1578 C CA . THR A 1 203 ? 11.264 2.512 -4.695 1.00 91.75 203 THR A CA 1
ATOM 1579 C C . THR A 1 203 ? 10.281 1.782 -3.785 1.00 91.75 203 THR A C 1
ATOM 1581 O O . THR A 1 203 ? 10.248 0.550 -3.755 1.00 91.75 203 THR A O 1
ATOM 1584 N N . THR A 1 204 ? 9.481 2.522 -3.032 1.00 88.69 204 THR A N 1
ATOM 1585 C CA . THR A 1 204 ? 8.459 1.952 -2.152 1.00 88.69 204 THR A CA 1
ATOM 1586 C C . THR A 1 204 ? 7.094 2.061 -2.817 1.00 88.69 204 THR A C 1
ATOM 1588 O O . THR A 1 204 ? 6.688 3.140 -3.244 1.00 88.69 204 THR A O 1
ATOM 1591 N N . VAL A 1 205 ? 6.353 0.955 -2.854 1.00 92.00 205 VAL A N 1
ATOM 1592 C CA . VAL A 1 205 ? 4.951 0.914 -3.289 1.00 92.00 205 VAL A CA 1
ATOM 1593 C C . VAL A 1 205 ? 4.076 0.497 -2.115 1.00 92.00 205 VAL A C 1
ATOM 1595 O O . VAL A 1 205 ? 4.456 -0.365 -1.322 1.00 92.00 205 VAL A O 1
ATOM 1598 N N . HIS A 1 206 ? 2.907 1.121 -1.980 1.00 89.06 206 HIS A N 1
ATOM 1599 C CA . HIS A 1 206 ? 1.912 0.674 -1.002 1.00 89.06 206 HIS A CA 1
ATOM 1600 C C . HIS A 1 206 ? 0.832 -0.103 -1.737 1.00 89.06 206 HIS A C 1
ATOM 1602 O O . HIS A 1 206 ? 0.383 0.335 -2.791 1.00 89.06 206 HIS A O 1
ATOM 1608 N N . ILE A 1 207 ? 0.416 -1.243 -1.207 1.00 92.56 207 ILE A N 1
ATOM 1609 C CA . ILE A 1 207 ? -0.496 -2.159 -1.888 1.00 92.56 207 ILE A CA 1
ATOM 1610 C C . ILE A 1 207 ? -1.651 -2.472 -0.951 1.00 92.56 207 ILE A C 1
ATOM 1612 O O . ILE A 1 207 ? -1.430 -2.746 0.225 1.00 92.56 207 ILE A O 1
ATOM 1616 N N . LYS A 1 208 ? -2.875 -2.462 -1.469 1.00 86.88 208 LYS A N 1
ATOM 1617 C CA . LYS A 1 208 ? -4.056 -2.944 -0.751 1.00 86.88 208 LYS A CA 1
ATOM 1618 C C . LYS A 1 208 ? -4.801 -3.956 -1.604 1.00 86.88 208 LYS A C 1
ATOM 1620 O O . LYS A 1 208 ? -5.034 -3.707 -2.785 1.00 86.88 208 LYS A O 1
ATOM 1625 N N . ALA A 1 209 ? -5.172 -5.076 -0.996 1.00 89.19 209 ALA A N 1
ATOM 1626 C CA . ALA A 1 209 ? -6.140 -6.002 -1.564 1.00 89.19 209 ALA A CA 1
ATOM 1627 C C . ALA A 1 209 ? -7.559 -5.498 -1.274 1.00 89.19 209 ALA A C 1
ATOM 1629 O O . ALA A 1 209 ? -7.850 -5.023 -0.172 1.00 89.19 209 ALA A O 1
ATOM 1630 N N . CYS A 1 210 ? -8.421 -5.561 -2.281 1.00 86.06 210 CYS A N 1
ATOM 1631 C CA . CYS A 1 210 ? -9.771 -5.027 -2.248 1.00 86.06 210 CYS A CA 1
ATOM 1632 C C . CYS A 1 210 ? -10.808 -6.133 -2.471 1.00 86.06 210 CYS A C 1
ATOM 1634 O O . CYS A 1 210 ? -10.542 -7.047 -3.258 1.00 86.06 210 CYS A O 1
ATOM 1636 N N . PRO A 1 211 ? -12.005 -6.004 -1.862 1.00 85.94 211 PRO A N 1
ATOM 1637 C CA . PRO A 1 211 ? -13.108 -6.924 -2.103 1.00 85.94 211 PRO A CA 1
ATOM 1638 C C . PRO A 1 211 ? -13.395 -7.054 -3.597 1.00 85.94 211 PRO A C 1
ATOM 1640 O O . PRO A 1 211 ? -13.495 -6.049 -4.298 1.00 85.94 211 PRO A O 1
ATOM 1643 N N . GLY A 1 212 ? -13.550 -8.283 -4.082 1.00 85.19 212 GLY A N 1
ATOM 1644 C CA . GLY A 1 212 ? -13.669 -8.556 -5.519 1.00 85.19 212 GLY A CA 1
ATOM 1645 C C . GLY A 1 212 ? -12.351 -8.965 -6.178 1.00 85.19 212 GLY A C 1
ATOM 1646 O O . GLY A 1 212 ? -12.254 -8.913 -7.403 1.00 85.19 212 GLY A O 1
ATOM 1647 N N . ASN A 1 213 ? -11.366 -9.397 -5.379 1.00 87.12 213 ASN A N 1
ATOM 1648 C CA . ASN A 1 213 ? -10.133 -10.043 -5.833 1.00 87.12 213 ASN A CA 1
ATOM 1649 C C . ASN A 1 213 ? -9.286 -9.174 -6.781 1.00 87.12 213 ASN A C 1
ATOM 1651 O O . ASN A 1 213 ? -8.856 -9.613 -7.849 1.00 87.12 213 ASN A O 1
ATOM 1655 N N . TYR A 1 214 ? -9.049 -7.921 -6.391 1.00 93.06 214 TYR A N 1
ATOM 1656 C CA . TYR A 1 214 ? -8.116 -7.034 -7.085 1.00 93.06 214 TYR A CA 1
ATOM 1657 C C . TYR A 1 214 ? -7.246 -6.257 -6.104 1.00 93.06 214 TYR A C 1
ATOM 1659 O O . TYR A 1 214 ? -7.560 -6.128 -4.920 1.00 93.06 214 TYR A O 1
ATOM 1667 N N . HIS A 1 215 ? -6.157 -5.698 -6.624 1.00 95.00 215 HIS A N 1
ATOM 1668 C CA . HIS A 1 215 ? -5.208 -4.911 -5.850 1.00 95.00 215 HIS A CA 1
ATOM 1669 C C . HIS A 1 215 ? -5.140 -3.483 -6.372 1.00 95.00 215 HIS A C 1
ATOM 1671 O O . HIS A 1 215 ? -5.256 -3.229 -7.574 1.00 95.00 215 HIS A O 1
ATOM 1677 N N . VAL A 1 216 ? -4.930 -2.553 -5.448 1.00 96.06 216 VAL A N 1
ATOM 1678 C CA . VAL A 1 216 ? -4.644 -1.149 -5.744 1.00 96.06 216 VAL A CA 1
ATOM 1679 C C . VAL A 1 216 ? -3.278 -0.773 -5.194 1.00 96.06 216 VAL A C 1
ATOM 1681 O O . VAL A 1 216 ? -2.865 -1.247 -4.133 1.00 96.06 216 VAL A O 1
ATOM 1684 N N . TYR A 1 217 ? -2.578 0.080 -5.931 1.00 96.56 217 TYR A N 1
ATOM 1685 C CA . TYR A 1 217 ? -1.175 0.407 -5.723 1.00 96.56 217 TYR A CA 1
ATOM 1686 C C . TYR A 1 217 ? -1.014 1.911 -5.576 1.00 96.56 217 TYR A C 1
ATOM 1688 O O . TYR A 1 217 ? -1.472 2.671 -6.427 1.00 96.56 217 TYR A O 1
ATOM 1696 N N . LYS A 1 218 ? -0.353 2.354 -4.511 1.00 92.62 218 LYS A N 1
ATOM 1697 C CA . LYS A 1 218 ? 0.047 3.745 -4.338 1.00 92.62 218 LYS A CA 1
ATOM 1698 C C . LYS A 1 218 ? 1.459 3.933 -4.868 1.00 92.62 218 LYS A C 1
ATOM 1700 O O . LYS A 1 218 ? 2.409 3.422 -4.270 1.00 92.62 218 LYS A O 1
ATOM 1705 N N . PHE A 1 219 ? 1.585 4.692 -5.948 1.00 95.19 219 PHE A N 1
ATOM 1706 C CA . PHE A 1 219 ? 2.869 5.044 -6.550 1.00 95.19 219 PHE A CA 1
ATOM 1707 C C . PHE A 1 219 ? 3.290 6.466 -6.166 1.00 95.19 219 PHE A C 1
ATOM 1709 O O . PHE A 1 219 ? 2.442 7.328 -5.928 1.00 95.19 219 PHE A O 1
ATOM 1716 N N . GLN A 1 220 ? 4.604 6.694 -6.103 1.00 89.75 220 GLN A N 1
ATOM 1717 C CA . GLN A 1 220 ? 5.243 8.002 -5.879 1.00 89.75 220 GLN A CA 1
ATOM 1718 C C . GLN A 1 220 ? 6.229 8.350 -7.011 1.00 89.75 220 GLN A C 1
ATOM 1720 O O . GLN A 1 220 ? 7.182 9.098 -6.817 1.00 89.75 220 GLN A O 1
ATOM 1725 N N . GLY A 1 221 ? 6.015 7.765 -8.187 1.00 92.12 221 GLY A N 1
ATOM 1726 C CA . GLY A 1 221 ? 6.925 7.832 -9.319 1.00 92.12 221 GLY A CA 1
ATOM 1727 C C . GLY A 1 221 ? 8.025 6.776 -9.243 1.00 92.12 221 GLY A C 1
ATOM 1728 O O . GLY A 1 221 ? 8.375 6.260 -8.178 1.00 92.12 221 GLY A O 1
ATOM 1729 N N . THR A 1 222 ? 8.553 6.399 -10.401 1.00 95.94 222 THR A N 1
ATOM 1730 C CA . THR A 1 222 ? 9.789 5.618 -10.491 1.00 95.94 222 THR A CA 1
ATOM 1731 C C . THR A 1 222 ? 11.022 6.503 -10.237 1.00 95.94 222 THR A C 1
ATOM 1733 O O . THR A 1 222 ? 10.972 7.701 -10.518 1.00 95.94 222 THR A O 1
ATOM 1736 N N . PRO A 1 223 ? 12.164 5.940 -9.784 1.00 92.88 223 PRO A N 1
ATOM 1737 C CA . PRO A 1 223 ? 13.395 6.701 -9.495 1.00 92.88 223 PRO A CA 1
ATOM 1738 C C . PRO A 1 223 ? 14.021 7.448 -10.684 1.00 92.88 223 PRO A C 1
ATOM 1740 O O . PRO A 1 223 ? 14.953 8.229 -10.516 1.00 92.88 223 PRO A O 1
ATOM 1743 N N . GLY A 1 224 ? 13.547 7.183 -11.896 1.00 92.44 224 GLY A N 1
ATOM 1744 C CA . GLY A 1 224 ? 14.016 7.802 -13.122 1.00 92.44 224 GLY A CA 1
ATOM 1745 C C . GLY A 1 224 ? 13.054 7.542 -14.272 1.00 92.44 224 GLY A C 1
ATOM 1746 O O . GLY A 1 224 ? 12.054 6.831 -14.130 1.00 92.44 224 GLY A O 1
ATOM 1747 N N . CYS A 1 225 ? 13.389 8.116 -15.423 1.00 88.62 225 CYS A N 1
ATOM 1748 C CA . CYS A 1 225 ? 12.739 7.819 -16.692 1.00 88.62 225 CYS A CA 1
ATOM 1749 C C . CYS A 1 225 ? 13.462 6.636 -17.361 1.00 88.62 225 CYS A C 1
ATOM 1751 O O . CYS A 1 225 ? 14.638 6.415 -17.076 1.00 88.62 225 CYS A O 1
ATOM 1753 N N . ASN A 1 226 ? 12.777 5.864 -18.211 1.00 93.00 226 ASN A N 1
ATOM 1754 C CA . ASN A 1 226 ? 13.137 4.493 -18.642 1.00 93.00 226 ASN A CA 1
ATOM 1755 C C . ASN A 1 226 ? 12.761 3.373 -17.651 1.00 93.00 226 ASN A C 1
ATOM 1757 O O . ASN A 1 226 ? 13.262 2.253 -17.778 1.00 93.00 226 ASN A O 1
ATOM 1761 N N . LEU A 1 227 ? 11.883 3.678 -16.689 1.00 97.19 227 LEU A N 1
ATOM 1762 C CA . LEU A 1 227 ? 11.272 2.718 -15.776 1.00 97.19 227 LEU A CA 1
ATOM 1763 C C . LEU A 1 227 ? 9.750 2.824 -15.846 1.00 97.19 227 LEU A C 1
ATOM 1765 O O . LEU A 1 227 ? 9.203 3.929 -15.899 1.00 97.19 227 LEU A O 1
ATOM 1769 N N . ALA A 1 228 ? 9.075 1.682 -15.799 1.00 97.88 228 ALA A N 1
ATOM 1770 C CA . ALA A 1 228 ? 7.622 1.598 -15.773 1.00 97.88 228 ALA A CA 1
ATOM 1771 C C . ALA A 1 228 ? 7.157 0.380 -14.967 1.00 97.88 228 ALA A C 1
ATOM 1773 O O . ALA A 1 228 ? 7.829 -0.657 -14.951 1.00 97.88 228 ALA A O 1
ATOM 1774 N N . TYR A 1 229 ? 6.015 0.511 -14.296 1.00 98.12 229 TYR A N 1
ATOM 1775 C CA . TYR A 1 229 ? 5.393 -0.561 -13.526 1.00 98.12 229 TYR A CA 1
ATOM 1776 C C . TYR A 1 229 ? 4.713 -1.565 -14.449 1.00 98.12 229 TYR A C 1
ATOM 1778 O O . TYR A 1 229 ? 3.787 -1.229 -15.192 1.00 98.12 229 TYR A O 1
ATOM 1786 N N . CYS A 1 230 ? 5.197 -2.804 -14.380 1.00 96.81 230 CYS A N 1
ATOM 1787 C CA . CYS A 1 230 ? 4.652 -3.927 -15.121 1.00 96.81 230 CYS A CA 1
ATOM 1788 C C . CYS A 1 230 ? 3.342 -4.420 -14.524 1.00 96.81 230 CYS A C 1
ATOM 1790 O O . CYS A 1 230 ? 3.121 -4.346 -13.315 1.00 96.81 230 CYS A O 1
ATOM 1792 N N . ALA A 1 231 ? 2.534 -5.033 -15.375 1.00 95.12 231 ALA A N 1
ATOM 1793 C CA . ALA A 1 231 ? 1.308 -5.706 -15.010 1.00 95.12 231 ALA A CA 1
ATOM 1794 C C . ALA A 1 231 ? 1.256 -7.088 -15.666 1.00 95.12 231 ALA A C 1
ATOM 1796 O O . ALA A 1 231 ? 1.683 -7.263 -16.806 1.00 95.12 231 ALA A O 1
ATOM 1797 N N . GLY A 1 232 ? 0.714 -8.064 -14.948 1.00 88.31 232 GLY A N 1
ATOM 1798 C CA . GLY A 1 232 ? 0.614 -9.443 -15.408 1.00 88.31 232 GLY A CA 1
ATOM 1799 C C . GLY A 1 232 ? 1.635 -10.370 -14.756 1.00 88.31 232 GLY A C 1
ATOM 1800 O O . GLY 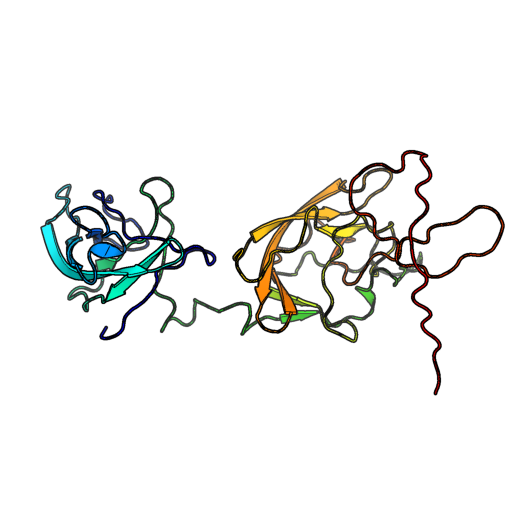A 1 232 ? 2.452 -9.983 -13.918 1.00 88.31 232 GLY A O 1
ATOM 1801 N N . THR A 1 233 ? 1.531 -11.645 -15.104 1.00 75.62 233 THR A N 1
ATOM 1802 C CA . THR A 1 233 ? 2.401 -12.702 -14.593 1.00 75.62 233 THR A CA 1
ATOM 1803 C C . THR A 1 233 ? 3.594 -12.893 -15.507 1.00 75.62 233 THR A C 1
ATOM 1805 O O . THR A 1 233 ? 3.422 -13.070 -16.709 1.00 75.62 233 THR A O 1
ATOM 1808 N N . VAL A 1 234 ? 4.793 -12.980 -14.932 1.00 64.56 234 VAL A N 1
ATOM 1809 C CA . VAL A 1 234 ? 5.971 -13.427 -15.678 1.00 64.56 234 VAL A CA 1
ATOM 1810 C C . VAL A 1 234 ? 5.759 -14.890 -16.072 1.00 64.56 234 VAL A C 1
ATOM 1812 O O . VAL A 1 234 ? 5.798 -15.778 -15.218 1.00 64.56 234 VAL A O 1
ATOM 1815 N N . ILE A 1 235 ? 5.516 -15.155 -17.358 1.00 54.41 235 ILE A N 1
ATOM 1816 C CA . ILE A 1 235 ? 5.468 -16.521 -17.886 1.00 54.41 235 ILE A CA 1
ATOM 1817 C C . ILE A 1 235 ? 6.908 -17.031 -17.939 1.00 54.41 235 ILE A C 1
ATOM 1819 O O . ILE A 1 235 ? 7.650 -16.785 -18.890 1.00 54.41 235 ILE A O 1
ATOM 1823 N N . GLN A 1 236 ? 7.334 -17.737 -16.893 1.00 45.97 236 GLN A N 1
ATOM 1824 C CA . GLN A 1 236 ? 8.616 -18.424 -16.920 1.00 45.97 236 GLN A CA 1
ATOM 1825 C C . GLN A 1 236 ? 8.467 -19.708 -17.740 1.00 45.97 236 GLN A C 1
ATOM 1827 O O . GLN A 1 236 ? 7.914 -20.703 -17.272 1.00 45.97 236 GLN A O 1
ATOM 1832 N N . TYR A 1 237 ? 8.952 -19.683 -18.983 1.00 42.72 237 TYR A N 1
ATOM 1833 C CA . TYR A 1 237 ? 9.062 -20.881 -19.811 1.00 42.72 237 TYR A CA 1
ATOM 1834 C C . TYR A 1 237 ? 10.053 -21.852 -19.161 1.00 42.72 237 TYR A C 1
ATOM 1836 O O . TYR A 1 237 ? 11.267 -21.648 -19.190 1.00 42.72 237 TYR A O 1
ATOM 1844 N N . CYS A 1 238 ? 9.540 -22.922 -18.563 1.00 42.31 238 CYS A N 1
ATOM 1845 C CA . CYS A 1 238 ? 10.365 -24.027 -18.100 1.00 42.31 238 CYS A CA 1
ATOM 1846 C C . CYS A 1 238 ? 10.785 -24.866 -19.327 1.00 42.31 238 CYS A C 1
ATOM 1848 O O . CYS A 1 238 ? 10.030 -25.699 -19.826 1.00 42.31 238 CYS A O 1
ATOM 1850 N N . CYS A 1 239 ? 11.989 -24.612 -19.854 1.00 38.09 239 CYS A N 1
ATOM 1851 C CA . CYS A 1 239 ? 12.583 -25.408 -20.932 1.00 38.09 239 CYS A CA 1
ATOM 1852 C C . CYS A 1 239 ? 13.017 -26.781 -20.396 1.00 38.09 239 CYS A C 1
ATOM 1854 O O . CYS A 1 239 ? 14.085 -26.911 -19.801 1.00 38.09 239 CYS A O 1
ATOM 1856 N N . TYR A 1 240 ? 12.210 -27.818 -20.633 1.00 40.62 240 TYR A N 1
ATOM 1857 C CA . TYR A 1 240 ? 12.682 -29.199 -20.531 1.00 40.62 240 TYR A CA 1
ATOM 1858 C C . TYR A 1 240 ? 13.572 -29.495 -21.745 1.00 40.62 240 TYR A C 1
ATOM 1860 O O . TYR A 1 240 ? 13.250 -29.100 -22.868 1.00 40.62 240 TYR A O 1
ATOM 1868 N N . VAL A 1 241 ? 14.724 -30.121 -21.512 1.00 39.38 241 VAL A N 1
ATOM 1869 C CA . VAL A 1 241 ? 15.756 -30.367 -22.528 1.00 39.38 241 VAL A CA 1
ATOM 1870 C C . VAL A 1 241 ? 15.150 -30.990 -23.800 1.00 39.38 241 VAL A C 1
ATOM 1872 O O . VAL A 1 241 ? 14.343 -31.912 -23.725 1.00 39.38 241 VAL A O 1
ATOM 1875 N N . ALA A 1 242 ? 15.606 -30.478 -24.952 1.00 43.00 242 ALA A N 1
ATOM 1876 C CA . ALA A 1 242 ? 15.288 -30.861 -26.333 1.00 43.00 242 ALA A CA 1
ATOM 1877 C C . ALA A 1 242 ? 13.921 -30.391 -26.901 1.00 43.00 242 ALA A C 1
ATOM 1879 O O . ALA A 1 242 ? 12.944 -31.128 -26.999 1.00 43.00 242 ALA A O 1
ATOM 1880 N N . TYR A 1 243 ? 13.922 -29.150 -27.404 1.00 36.19 243 TYR A N 1
ATOM 1881 C CA . TYR A 1 243 ? 13.130 -28.655 -28.550 1.00 36.19 243 TYR A CA 1
ATOM 1882 C C . TYR A 1 243 ? 11.593 -28.713 -28.496 1.00 36.19 243 TYR A C 1
ATOM 1884 O O . TYR A 1 243 ? 10.952 -28.622 -29.545 1.00 36.19 243 TYR A O 1
ATOM 1892 N N . LYS A 1 244 ? 10.968 -28.780 -27.316 1.00 32.47 244 LYS A N 1
ATOM 1893 C CA . LYS A 1 244 ? 9.528 -28.496 -27.178 1.00 32.47 244 LYS A CA 1
ATOM 1894 C C . LYS A 1 244 ? 9.259 -27.591 -25.981 1.00 32.47 244 LYS A C 1
ATOM 1896 O O . LYS A 1 244 ? 9.165 -28.050 -24.850 1.00 32.47 244 LYS A O 1
ATOM 1901 N N . CYS A 1 245 ? 9.101 -26.299 -26.256 1.00 37.81 245 CYS A N 1
ATOM 1902 C CA . CYS A 1 245 ? 8.583 -25.346 -25.282 1.00 37.81 245 CYS A CA 1
ATOM 1903 C C . CYS A 1 245 ? 7.067 -25.581 -25.150 1.00 37.81 245 CYS A C 1
ATOM 1905 O O . CYS A 1 245 ? 6.331 -25.371 -26.115 1.00 37.81 245 CYS A O 1
ATOM 1907 N N . LYS A 1 246 ? 6.595 -26.079 -24.001 1.00 39.16 246 LYS A N 1
ATOM 1908 C CA . LYS A 1 246 ? 5.162 -26.102 -23.663 1.00 39.16 246 LYS A CA 1
ATOM 1909 C C . LYS A 1 246 ? 4.867 -24.933 -22.724 1.00 39.16 246 LYS A C 1
ATOM 1911 O O . LYS A 1 246 ? 5.645 -24.674 -21.812 1.00 39.16 246 LYS A O 1
ATOM 1916 N N . ILE A 1 247 ? 3.741 -24.251 -22.946 1.00 37.81 247 ILE A N 1
ATOM 1917 C CA . ILE A 1 247 ? 3.188 -23.283 -21.992 1.00 37.81 247 ILE A CA 1
ATOM 1918 C C . ILE A 1 247 ? 2.738 -24.090 -20.770 1.00 37.81 247 ILE A C 1
ATOM 1920 O O . ILE A 1 247 ? 1.667 -24.692 -20.782 1.00 37.81 247 ILE A O 1
ATOM 1924 N N . THR A 1 248 ? 3.577 -24.148 -19.741 1.00 42.06 248 THR A N 1
ATOM 1925 C CA . THR A 1 248 ? 3.232 -24.732 -18.444 1.00 42.06 248 THR A CA 1
ATOM 1926 C C . THR A 1 248 ? 3.454 -23.661 -17.386 1.00 42.06 248 THR A C 1
ATOM 1928 O O . THR A 1 248 ? 4.542 -23.094 -17.307 1.00 42.06 248 THR A O 1
ATOM 1931 N N . PHE A 1 249 ? 2.431 -23.383 -16.572 1.00 37.44 249 PHE A N 1
ATOM 1932 C CA . PHE A 1 249 ? 2.560 -22.545 -15.382 1.00 37.44 249 PHE A CA 1
ATOM 1933 C C . PHE A 1 249 ? 3.551 -23.216 -14.424 1.00 37.44 249 PHE A C 1
ATOM 1935 O O . PHE A 1 249 ? 3.235 -24.232 -13.807 1.00 37.44 249 PHE A O 1
ATOM 1942 N N . CYS A 1 250 ? 4.772 -22.693 -14.331 1.00 37.38 250 CYS A N 1
ATOM 1943 C CA . CYS A 1 250 ? 5.748 -23.195 -13.373 1.00 37.38 250 CYS A CA 1
ATOM 1944 C C . CYS A 1 250 ? 5.337 -22.683 -11.977 1.00 37.38 250 CYS A C 1
ATOM 1946 O O . CYS A 1 250 ? 5.571 -21.527 -11.628 1.00 37.38 250 CYS A O 1
ATOM 1948 N N . CYS A 1 251 ? 4.656 -23.525 -11.190 1.00 31.86 251 CYS A N 1
ATOM 1949 C CA . CYS A 1 251 ? 4.395 -23.271 -9.773 1.00 31.86 251 CYS A CA 1
ATOM 1950 C C . CYS A 1 251 ? 5.721 -23.330 -9.002 1.00 31.86 251 CYS A C 1
ATOM 1952 O O . CYS A 1 251 ? 6.092 -24.373 -8.471 1.00 31.86 251 CYS A O 1
ATOM 1954 N N . CYS A 1 252 ? 6.452 -22.220 -8.935 1.00 34.44 252 CYS A N 1
ATOM 1955 C CA . CYS A 1 252 ? 7.603 -22.096 -8.044 1.00 34.44 252 CYS A CA 1
ATOM 1956 C C . CYS A 1 252 ? 7.112 -21.816 -6.615 1.00 34.44 252 CYS A C 1
ATOM 1958 O O . CYS A 1 252 ? 7.115 -20.673 -6.162 1.00 34.44 252 CYS A O 1
ATOM 1960 N N . PHE A 1 253 ? 6.683 -22.856 -5.897 1.00 32.50 253 PHE A N 1
ATOM 1961 C CA . PHE A 1 253 ? 6.669 -22.811 -4.436 1.00 32.50 253 PHE A CA 1
ATOM 1962 C C . PHE A 1 253 ? 8.098 -23.074 -3.945 1.00 32.50 253 PHE A C 1
ATOM 1964 O O . PHE A 1 253 ? 8.632 -24.161 -4.132 1.00 32.50 253 PHE A O 1
ATOM 1971 N N . PHE A 1 254 ? 8.673 -22.053 -3.310 1.00 32.03 254 PHE A N 1
ATOM 1972 C CA . PHE A 1 254 ? 9.983 -22.015 -2.657 1.00 32.03 254 PHE A CA 1
ATOM 1973 C C . PHE A 1 254 ? 11.232 -22.059 -3.559 1.00 32.03 254 PHE A C 1
ATOM 1975 O O . PHE A 1 254 ? 11.500 -22.982 -4.316 1.00 32.03 254 PHE A O 1
ATOM 1982 N N . SER A 1 255 ? 12.012 -20.987 -3.408 1.00 38.41 255 SER A N 1
ATOM 1983 C CA . SER A 1 255 ? 13.470 -20.878 -3.515 1.00 38.41 255 SER A CA 1
ATOM 1984 C C . SER A 1 255 ? 14.266 -22.143 -3.878 1.00 38.41 255 SER A C 1
ATOM 1986 O O . SER A 1 255 ? 14.220 -23.148 -3.176 1.00 38.41 255 SER A O 1
ATOM 1988 N N . THR A 1 256 ? 15.158 -21.952 -4.859 1.00 31.67 256 THR A N 1
ATOM 1989 C CA . THR A 1 256 ? 16.216 -22.831 -5.396 1.00 31.67 256 THR A CA 1
ATOM 1990 C C . THR A 1 256 ? 15.836 -23.607 -6.660 1.00 31.67 256 THR A C 1
ATOM 1992 O O . THR A 1 256 ? 15.178 -24.638 -6.643 1.00 31.67 256 THR A O 1
ATOM 1995 N N . CYS A 1 257 ? 16.355 -23.133 -7.798 1.00 34.41 257 CYS A N 1
ATOM 1996 C CA . CYS A 1 257 ? 16.605 -23.992 -8.950 1.00 34.41 257 CYS A CA 1
ATOM 1997 C C . CYS A 1 257 ? 17.821 -24.862 -8.587 1.00 34.41 257 CYS A C 1
ATOM 1999 O O . CYS A 1 257 ? 18.960 -24.561 -8.936 1.00 34.41 257 CYS A O 1
ATOM 2001 N N . GLY A 1 258 ? 17.575 -25.866 -7.750 1.00 31.73 258 GLY A N 1
ATOM 2002 C CA . GLY A 1 258 ? 18.510 -26.909 -7.366 1.00 31.73 258 GLY A CA 1
ATOM 2003 C C . GLY A 1 258 ? 17.980 -28.218 -7.924 1.00 31.73 258 GLY A C 1
ATOM 2004 O O . GLY A 1 258 ? 16.856 -28.619 -7.647 1.00 31.73 258 GLY A O 1
ATOM 2005 N N . SER A 1 259 ? 18.781 -28.851 -8.762 1.00 39.62 259 SER A N 1
ATOM 2006 C CA . SER A 1 259 ? 18.523 -30.116 -9.435 1.00 39.62 259 SER A CA 1
ATOM 2007 C C . SER A 1 259 ? 18.111 -31.245 -8.481 1.00 39.62 259 SER A C 1
ATOM 2009 O O . SER A 1 259 ? 18.992 -31.988 -8.066 1.00 39.62 259 SER A O 1
ATOM 2011 N N . GLN A 1 260 ? 16.825 -31.441 -8.167 1.00 30.48 260 GLN A N 1
ATOM 2012 C CA . GLN A 1 260 ? 16.313 -32.729 -7.677 1.00 30.48 260 GLN A CA 1
ATOM 2013 C C . GLN A 1 260 ? 14.880 -32.986 -8.158 1.00 30.48 260 GLN A C 1
ATOM 2015 O O . GLN A 1 260 ? 13.971 -32.181 -7.985 1.00 30.48 260 GLN A O 1
ATOM 2020 N N . PHE A 1 261 ? 14.726 -34.138 -8.808 1.00 39.81 261 PHE A N 1
ATOM 2021 C CA . PHE A 1 261 ? 13.481 -34.698 -9.308 1.00 39.81 261 PHE A CA 1
ATOM 2022 C C . PHE A 1 261 ? 12.491 -34.942 -8.166 1.00 39.81 261 PHE A C 1
ATOM 2024 O O . PHE A 1 261 ? 12.810 -35.689 -7.246 1.00 39.81 261 PHE A O 1
ATOM 2031 N N . TYR A 1 262 ? 11.265 -34.432 -8.292 1.00 27.98 262 TYR A N 1
ATOM 2032 C CA . TYR A 1 262 ? 10.100 -35.023 -7.636 1.00 27.98 262 TYR A CA 1
ATOM 2033 C C . TYR A 1 262 ? 8.962 -35.152 -8.648 1.00 27.98 262 TYR A C 1
ATOM 2035 O O . TYR A 1 262 ? 8.459 -34.182 -9.209 1.00 27.98 262 TYR A O 1
ATOM 2043 N N . SER A 1 263 ? 8.611 -36.403 -8.924 1.00 38.66 263 SER A N 1
ATOM 2044 C CA . SER A 1 263 ? 7.463 -36.820 -9.716 1.00 38.66 263 SER A CA 1
ATOM 2045 C C . SER A 1 263 ? 6.167 -36.429 -9.006 1.00 38.66 263 SER A C 1
ATOM 2047 O O . SER A 1 263 ? 5.868 -36.982 -7.949 1.00 38.66 263 SER A O 1
ATOM 2049 N N . GLY A 1 264 ? 5.386 -35.518 -9.586 1.00 34.75 264 GLY A N 1
ATOM 2050 C CA . GLY A 1 264 ? 4.056 -35.218 -9.056 1.00 34.75 264 GLY A CA 1
ATOM 2051 C C . GLY A 1 264 ? 3.436 -33.916 -9.547 1.00 34.75 264 GLY A C 1
ATOM 2052 O O . GLY A 1 264 ? 3.088 -33.080 -8.727 1.00 34.75 264 GLY A O 1
ATOM 2053 N N . CYS A 1 265 ? 3.248 -33.756 -10.857 1.00 28.98 265 CYS A N 1
ATOM 2054 C CA . CYS A 1 265 ? 2.247 -32.824 -11.381 1.00 28.98 265 CYS A CA 1
ATOM 2055 C C . CYS A 1 265 ? 1.276 -33.636 -12.234 1.00 28.98 265 CYS A C 1
ATOM 2057 O O . CYS A 1 265 ? 1.653 -34.137 -13.290 1.00 28.98 265 CYS A O 1
ATOM 2059 N N . THR A 1 266 ? 0.050 -33.817 -11.749 1.00 30.02 266 THR A N 1
ATOM 2060 C CA . THR A 1 266 ? -1.048 -34.363 -12.550 1.00 30.02 266 THR A CA 1
ATOM 2061 C C . THR A 1 266 ? -1.465 -33.337 -13.594 1.00 30.02 266 THR A C 1
ATOM 2063 O O . THR A 1 266 ? -1.708 -32.175 -13.267 1.00 30.02 266 THR A O 1
ATOM 2066 N N . ASP A 1 267 ? -1.536 -33.787 -14.843 1.00 27.94 267 ASP A N 1
ATOM 2067 C CA . ASP A 1 267 ? -1.905 -33.000 -16.012 1.00 27.94 267 ASP A CA 1
ATOM 2068 C C . ASP A 1 267 ? -3.286 -32.341 -15.850 1.00 27.94 267 ASP A C 1
ATOM 2070 O O . ASP A 1 267 ? -4.310 -33.022 -15.790 1.00 27.94 267 ASP A O 1
ATOM 2074 N N . VAL A 1 268 ? -3.341 -31.006 -15.852 1.00 26.88 268 VAL A N 1
ATOM 2075 C CA . VAL A 1 268 ? -4.581 -30.280 -16.155 1.00 26.88 268 VAL A CA 1
ATOM 2076 C C . VAL A 1 268 ? -4.589 -30.022 -17.657 1.00 26.88 268 VAL A C 1
ATOM 2078 O O . VAL A 1 268 ? -3.984 -29.075 -18.159 1.00 26.88 268 VAL A O 1
ATOM 2081 N N . PHE A 1 269 ? -5.248 -30.912 -18.396 1.00 24.67 269 PHE A N 1
ATOM 2082 C CA . PHE A 1 269 ? -5.534 -30.723 -19.814 1.00 24.67 269 PHE A CA 1
ATOM 2083 C C . PHE A 1 269 ? -6.585 -29.617 -19.980 1.00 24.67 269 PHE A C 1
ATOM 2085 O O . PHE A 1 269 ? -7.774 -29.858 -19.788 1.00 24.67 269 PHE A O 1
ATOM 2092 N N . LEU A 1 270 ? -6.176 -28.422 -20.408 1.00 25.88 270 LEU A N 1
ATOM 2093 C CA . LEU A 1 270 ? -7.096 -27.502 -21.079 1.00 25.88 270 LEU A CA 1
ATOM 2094 C C . LEU A 1 270 ? -7.208 -27.940 -22.542 1.00 25.88 270 LEU A C 1
ATOM 2096 O O . LEU A 1 270 ? -6.433 -27.530 -23.405 1.00 25.88 270 LEU A O 1
ATOM 2100 N N . THR A 1 271 ? -8.167 -28.824 -22.812 1.00 26.91 271 THR A N 1
ATOM 2101 C CA . THR A 1 271 ? -8.700 -28.981 -24.166 1.00 26.91 271 THR A CA 1
ATOM 2102 C C . THR A 1 271 ? -9.576 -27.764 -24.441 1.00 26.91 271 THR A C 1
ATOM 2104 O O . THR A 1 271 ? -10.634 -27.590 -23.848 1.00 26.91 271 THR A O 1
ATOM 2107 N N . GLY A 1 272 ? -9.091 -26.863 -25.294 1.00 25.48 272 GLY A N 1
ATOM 2108 C CA . GLY A 1 272 ? -9.929 -25.806 -25.844 1.00 25.48 272 GLY A CA 1
ATOM 2109 C C . GLY A 1 272 ? -10.931 -26.398 -26.823 1.00 25.48 272 GLY A C 1
ATOM 2110 O O . GLY A 1 272 ? -10.569 -27.300 -27.575 1.00 25.48 272 GLY A O 1
ATOM 2111 N N . ILE A 1 273 ? -12.148 -25.859 -26.864 1.00 25.06 273 ILE A N 1
ATOM 2112 C CA . ILE A 1 273 ? -13.007 -25.932 -28.047 1.00 25.06 273 ILE A CA 1
ATOM 2113 C C . ILE A 1 273 ? -13.759 -24.598 -28.179 1.00 25.06 273 ILE A C 1
ATOM 2115 O O . ILE A 1 273 ? -14.150 -23.993 -27.181 1.00 25.06 273 ILE A O 1
ATOM 2119 N N . LYS A 1 274 ? -13.855 -24.156 -29.438 1.00 29.06 274 LYS A N 1
ATOM 2120 C CA . LYS A 1 274 ? -14.788 -23.158 -29.973 1.00 29.06 274 LYS A CA 1
ATOM 2121 C C . LYS A 1 274 ? -16.247 -23.433 -29.609 1.00 29.06 274 LYS A C 1
ATOM 2123 O O . LYS A 1 274 ? -16.598 -24.621 -29.461 1.00 29.06 274 LYS A O 1
#

InterPro domains:
  IPR057774 UMOD/GP2/OIT3-like, D8C domain [PF23283] (13-91)
  IPR057774 UMOD/GP2/OIT3-like, D8C domain [PF23283] (146-231)